Protein AF-A0A9P0Q9A8-F1 (afdb_monomer)

Organism: Acanthoscelides obtectus (NCBI:txid200917)

Solvent-accessible surface area (backbone atoms only — not comparable to full-atom values): 14294 Å² total; per-residue (Å²): 145,85,80,77,82,61,66,81,78,59,80,81,77,81,77,86,79,73,86,79,70,96,68,84,81,86,74,83,58,76,95,56,49,98,85,55,80,75,87,66,84,79,82,76,98,78,52,86,76,55,36,38,100,69,26,56,32,31,70,72,58,79,34,87,91,38,44,56,92,76,65,66,47,60,77,74,49,72,83,61,60,64,50,46,42,58,84,66,70,45,78,72,39,53,89,53,92,89,65,75,91,83,88,86,83,83,92,75,61,91,85,66,60,55,41,32,50,42,44,92,55,90,81,87,72,99,50,90,75,67,80,70,61,67,25,36,37,55,56,60,79,67,45,78,46,72,64,65,46,68,38,24,56,42,38,30,25,76,74,56,15,36,38,38,39,28,20,47,41,36,47,62,69,61,52,53,51,50,51,51,54,49,65,75,74,39,82,55,27,38,35,24,32,31,61,79,38,37,87,47,84,91,38,40,40,61,45,79,45,67,55,84,67,96,66,86,74,72,77,78,75,132

Structure (mmCIF, N/CA/C/O backbone):
data_AF-A0A9P0Q9A8-F1
#
_entry.id   AF-A0A9P0Q9A8-F1
#
loop_
_atom_site.group_PDB
_atom_site.id
_atom_site.type_symbol
_atom_site.label_atom_id
_atom_site.label_alt_id
_atom_site.label_comp_id
_atom_site.label_asym_id
_atom_site.label_entity_id
_atom_site.label_seq_id
_atom_site.pdbx_PDB_ins_code
_atom_site.Cartn_x
_atom_site.Cartn_y
_atom_site.Cartn_z
_atom_site.occupancy
_atom_site.B_iso_or_equiv
_atom_site.auth_seq_id
_atom_site.auth_comp_id
_atom_site.auth_asym_id
_atom_site.auth_atom_id
_atom_site.pdbx_PDB_model_num
ATOM 1 N N . MET A 1 1 ? -23.938 -19.532 23.643 1.00 42.41 1 MET A N 1
ATOM 2 C CA . MET A 1 1 ? -23.455 -18.709 22.509 1.00 42.41 1 MET A CA 1
ATOM 3 C C . MET A 1 1 ? -22.168 -19.302 21.921 1.00 42.41 1 MET A C 1
ATOM 5 O O . MET A 1 1 ? -21.138 -18.650 21.914 1.00 42.41 1 MET A O 1
ATOM 9 N N . LEU A 1 2 ? -22.208 -20.557 21.456 1.00 35.25 2 LEU A N 1
ATOM 10 C CA . LEU A 1 2 ? -21.012 -21.303 21.019 1.00 35.25 2 LEU A CA 1
ATOM 11 C C . LEU A 1 2 ? -21.285 -22.173 19.772 1.00 35.25 2 LEU A C 1
ATOM 13 O O . LEU A 1 2 ? -20.751 -23.265 19.640 1.00 35.25 2 LEU A O 1
ATOM 17 N N . LYS A 1 3 ? -22.161 -21.720 18.863 1.00 34.03 3 LYS A N 1
ATOM 18 C CA . LYS A 1 3 ? -22.525 -22.487 17.651 1.00 34.03 3 LYS A CA 1
ATOM 19 C C . LYS A 1 3 ? -22.165 -21.827 16.312 1.00 34.03 3 LYS A C 1
ATOM 21 O O . LYS A 1 3 ? -22.299 -22.482 15.291 1.00 34.03 3 LYS A O 1
ATOM 26 N N . ASN A 1 4 ? -21.612 -20.609 16.301 1.00 41.31 4 ASN A N 1
ATOM 27 C CA . ASN A 1 4 ? -21.335 -19.882 15.047 1.00 41.31 4 ASN A CA 1
ATOM 28 C C . ASN A 1 4 ? -19.847 -19.777 14.661 1.00 41.31 4 ASN A C 1
ATOM 30 O O . ASN A 1 4 ? -19.529 -19.129 13.674 1.00 41.31 4 ASN A O 1
ATOM 34 N N . ILE A 1 5 ? -18.928 -20.411 15.398 1.00 42.53 5 ILE A N 1
ATOM 35 C CA . ILE A 1 5 ? -17.477 -20.325 15.113 1.00 42.53 5 ILE A CA 1
ATOM 36 C C . ILE A 1 5 ? -17.000 -21.424 14.144 1.00 42.53 5 ILE A C 1
ATOM 38 O O . ILE A 1 5 ? -15.925 -21.325 13.569 1.00 42.53 5 ILE A O 1
ATOM 42 N N . VAL A 1 6 ? -17.820 -22.443 13.885 1.00 36.16 6 VAL A N 1
ATOM 43 C CA . VAL A 1 6 ? -17.439 -23.578 13.024 1.00 36.16 6 VAL A CA 1
ATOM 44 C C . VAL A 1 6 ? -17.810 -23.354 11.546 1.00 36.16 6 VAL A C 1
ATOM 46 O O . VAL A 1 6 ? -17.323 -24.064 10.671 1.00 36.16 6 VAL A O 1
ATOM 49 N N . LEU A 1 7 ? -18.617 -22.335 11.227 1.00 37.69 7 LEU A N 1
ATOM 50 C CA . LEU A 1 7 ? -19.169 -22.185 9.875 1.00 37.69 7 LEU A CA 1
ATOM 51 C C . LEU A 1 7 ? -18.197 -21.612 8.829 1.00 37.69 7 LEU A C 1
ATOM 53 O O . LEU A 1 7 ? -18.472 -21.750 7.644 1.00 37.69 7 LEU A O 1
ATOM 57 N N . LEU A 1 8 ? -17.064 -21.021 9.225 1.00 38.41 8 LEU A N 1
ATOM 58 C CA . LEU A 1 8 ? -16.095 -20.479 8.259 1.00 38.41 8 LEU A CA 1
ATOM 59 C C . LEU A 1 8 ? -14.990 -21.476 7.862 1.00 38.41 8 LEU A C 1
ATOM 61 O O . LEU A 1 8 ? -14.347 -21.285 6.839 1.00 38.41 8 LEU A O 1
ATOM 65 N N . CYS A 1 9 ? -14.793 -22.558 8.625 1.00 39.34 9 CYS A N 1
ATOM 66 C CA . CYS A 1 9 ? -13.779 -23.576 8.312 1.00 39.34 9 CYS A CA 1
ATOM 67 C C . CYS A 1 9 ? -14.327 -24.790 7.536 1.00 39.34 9 CYS A C 1
ATOM 69 O O . CYS A 1 9 ? -13.540 -25.591 7.046 1.00 39.34 9 CYS A O 1
ATOM 71 N N . ILE A 1 10 ? -15.653 -24.958 7.424 1.00 36.53 10 ILE A N 1
ATOM 72 C CA . ILE A 1 10 ? -16.277 -26.156 6.817 1.00 36.53 10 ILE A CA 1
ATOM 73 C C . ILE A 1 10 ? -16.757 -25.935 5.369 1.00 36.53 10 ILE A C 1
ATOM 75 O O . ILE A 1 10 ? -17.066 -26.899 4.673 1.00 36.53 10 ILE A O 1
ATOM 79 N N . ALA A 1 11 ? -16.727 -24.712 4.835 1.00 37.50 11 ALA A N 1
ATOM 80 C CA . ALA A 1 11 ? -17.156 -24.446 3.453 1.00 37.50 11 ALA A CA 1
ATOM 81 C C . ALA A 1 11 ? -16.221 -25.019 2.353 1.00 37.50 11 ALA A C 1
ATOM 83 O O . ALA A 1 11 ? -16.387 -24.693 1.186 1.00 37.50 11 ALA A O 1
ATOM 84 N N . VAL A 1 12 ? -15.262 -25.891 2.696 1.00 42.31 12 VAL A N 1
ATOM 85 C CA . VAL A 1 12 ? -14.261 -26.450 1.764 1.00 42.31 12 VAL A CA 1
ATOM 86 C C . VAL A 1 12 ? -14.585 -27.885 1.304 1.00 42.31 12 VAL A C 1
ATOM 88 O O . VAL A 1 12 ? -13.833 -28.452 0.523 1.00 42.31 12 VAL A O 1
ATOM 91 N N . LEU A 1 13 ? -15.694 -28.511 1.725 1.00 37.78 13 LEU A N 1
ATOM 92 C CA . LEU A 1 13 ? -15.906 -29.944 1.429 1.00 37.78 13 LEU A CA 1
ATOM 93 C C . LEU A 1 13 ? -17.049 -30.333 0.491 1.00 37.78 13 LEU A C 1
ATOM 95 O O . LEU A 1 13 ? -17.184 -31.521 0.238 1.00 37.78 13 LEU A O 1
ATOM 99 N N . ASN A 1 14 ? -17.818 -29.416 -0.100 1.00 40.16 14 ASN A N 1
ATOM 100 C CA . ASN A 1 14 ? -18.800 -29.811 -1.120 1.00 40.16 14 ASN A CA 1
ATOM 101 C C . ASN A 1 14 ? -18.996 -28.729 -2.184 1.00 40.16 14 ASN A C 1
ATOM 103 O O . ASN A 1 14 ? -19.990 -28.011 -2.178 1.00 40.16 14 ASN A O 1
ATOM 107 N N . ALA A 1 15 ? -18.069 -28.652 -3.133 1.00 37.81 15 ALA A N 1
ATOM 108 C CA . ALA A 1 15 ? -18.336 -28.045 -4.429 1.00 37.81 15 ALA A CA 1
ATOM 109 C C . ALA A 1 15 ? -18.039 -29.093 -5.504 1.00 37.81 15 ALA A C 1
ATOM 111 O O . ALA A 1 15 ? -16.904 -29.275 -5.939 1.00 37.81 15 ALA A O 1
ATOM 112 N N . GLN A 1 16 ? -19.074 -29.835 -5.901 1.00 39.53 16 GLN A N 1
ATOM 113 C CA . GLN A 1 16 ? -19.063 -30.522 -7.187 1.00 39.53 16 GLN A CA 1
ATOM 114 C C . GLN A 1 16 ? -19.077 -29.428 -8.257 1.00 39.53 16 GLN A C 1
ATOM 116 O O . GLN A 1 16 ? -20.109 -28.812 -8.509 1.00 39.53 16 GLN A O 1
ATOM 121 N N . GLY A 1 17 ? -17.910 -29.133 -8.826 1.00 35.31 17 GLY A N 1
ATOM 122 C CA . GLY A 1 17 ? -17.776 -28.155 -9.897 1.00 35.31 17 GLY A CA 1
ATOM 123 C C . GLY A 1 17 ? -18.464 -28.654 -11.163 1.00 35.31 17 GLY A C 1
ATOM 124 O O . GLY A 1 17 ? -17.909 -29.458 -11.910 1.00 35.31 17 GLY A O 1
ATOM 125 N N . THR A 1 18 ? -19.670 -28.165 -11.430 1.00 35.91 18 THR A N 1
ATOM 126 C CA . THR A 1 18 ? -20.223 -28.154 -12.783 1.00 35.91 18 THR A CA 1
ATOM 127 C C . THR A 1 18 ? -19.429 -27.150 -13.611 1.00 35.91 18 THR A C 1
ATOM 129 O O . THR A 1 18 ? -19.404 -25.967 -13.278 1.00 35.91 18 THR A O 1
ATOM 132 N N . ARG A 1 19 ? -18.786 -27.614 -14.692 1.00 40.16 19 ARG A N 1
ATOM 133 C CA . ARG A 1 19 ? -18.200 -26.742 -15.722 1.00 40.16 19 ARG A CA 1
ATOM 134 C C . ARG A 1 19 ? -19.279 -25.776 -16.218 1.00 40.16 19 ARG A C 1
ATOM 136 O O . ARG A 1 19 ? -20.194 -26.208 -16.917 1.00 40.16 19 ARG A O 1
ATOM 143 N N . MET A 1 20 ? -19.179 -24.495 -15.869 1.00 37.09 20 MET A N 1
ATOM 144 C CA . MET A 1 20 ? -19.990 -23.471 -16.519 1.00 37.09 20 MET A CA 1
ATOM 145 C C . MET A 1 20 ? -19.408 -23.162 -17.899 1.00 37.09 20 MET A C 1
ATOM 147 O O . MET A 1 20 ? -18.208 -22.974 -18.078 1.00 37.09 20 MET A O 1
ATOM 151 N N .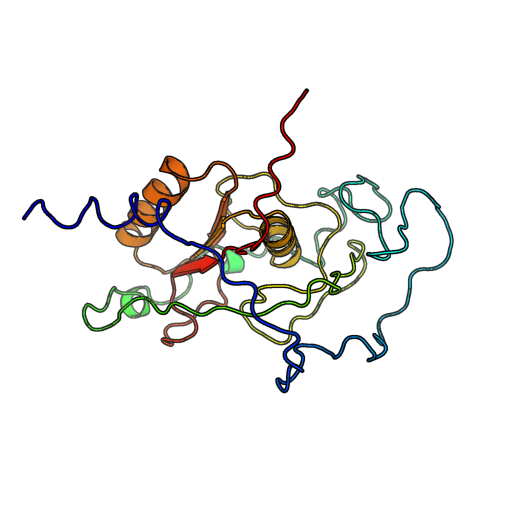 SER A 1 21 ? -20.312 -23.218 -18.871 1.00 44.97 21 SER A N 1
ATOM 152 C CA . SER A 1 21 ? -20.148 -23.044 -20.309 1.00 44.97 21 SER A CA 1
ATOM 153 C C . SER A 1 21 ? -19.605 -21.673 -20.705 1.00 44.97 21 SER A C 1
ATOM 155 O O . SER A 1 21 ? -19.932 -20.698 -20.038 1.00 44.97 21 SER A O 1
ATOM 157 N N . ASN A 1 22 ? -18.902 -21.622 -21.848 1.00 47.59 22 ASN A N 1
ATOM 158 C CA . ASN A 1 22 ? -18.518 -20.441 -22.642 1.00 47.59 22 ASN A CA 1
ATOM 159 C C . ASN A 1 22 ? -19.545 -19.288 -22.591 1.00 47.59 22 ASN A C 1
ATOM 161 O O . ASN A 1 22 ? -20.384 -19.147 -23.483 1.00 47.59 22 ASN A O 1
ATOM 165 N N . GLY A 1 23 ? -19.486 -18.459 -21.554 1.00 40.91 23 GLY A N 1
ATOM 166 C CA . GLY A 1 23 ? -20.291 -17.253 -21.437 1.00 40.91 23 GLY A CA 1
ATOM 167 C C . GLY A 1 23 ? -19.524 -16.085 -22.031 1.00 40.91 23 GLY A C 1
ATOM 168 O O . GLY A 1 23 ? -18.486 -15.708 -21.497 1.00 40.91 23 GLY A O 1
ATOM 169 N N . TYR A 1 24 ? -20.033 -15.512 -23.122 1.00 50.56 24 TYR A N 1
ATOM 170 C CA . TYR A 1 24 ? -19.587 -14.208 -23.605 1.00 50.56 24 TYR A CA 1
ATOM 171 C C . TYR A 1 24 ? -19.834 -13.171 -22.505 1.00 50.56 24 TYR A C 1
ATOM 173 O O . TYR A 1 24 ? -20.975 -12.917 -22.111 1.00 50.56 24 TYR A O 1
ATOM 181 N N . TRP A 1 25 ? -18.750 -12.624 -21.967 1.00 48.09 25 TRP A N 1
ATOM 182 C CA . TRP A 1 25 ? -18.785 -11.610 -20.927 1.00 48.09 25 TRP A CA 1
ATOM 183 C C . TRP A 1 25 ? -19.205 -10.259 -21.530 1.00 48.09 25 TRP A C 1
ATOM 185 O O . TRP A 1 25 ? -18.620 -9.810 -22.511 1.00 48.09 25 TRP A O 1
ATOM 195 N N . ASN A 1 26 ?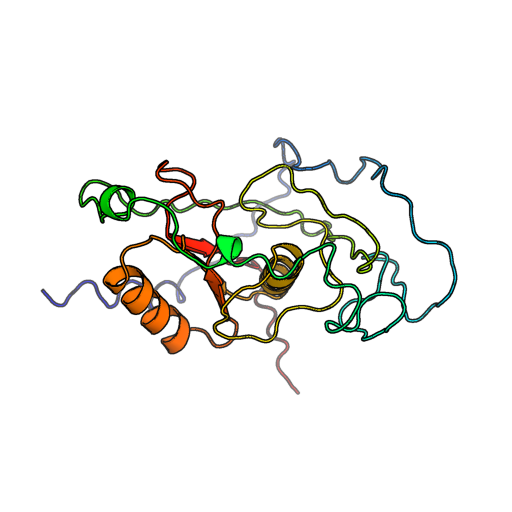 -20.233 -9.625 -20.953 1.00 47.22 26 ASN A N 1
ATOM 196 C CA . ASN A 1 26 ? -20.835 -8.365 -21.430 1.00 47.22 26 ASN A CA 1
ATOM 197 C C . ASN A 1 26 ? -20.568 -7.175 -20.480 1.00 47.22 26 ASN A C 1
ATOM 199 O O . ASN A 1 26 ? -21.296 -6.181 -20.506 1.00 47.22 26 ASN A O 1
ATOM 203 N N . GLY A 1 27 ? -19.597 -7.301 -19.571 1.00 48.22 27 GLY A N 1
ATOM 204 C CA . GLY A 1 27 ? -19.238 -6.241 -18.629 1.00 48.22 27 GLY A CA 1
ATOM 205 C C . GLY A 1 27 ? -18.432 -5.116 -19.287 1.00 48.22 27 GLY A C 1
ATOM 206 O O . GLY A 1 27 ? -18.044 -5.195 -20.449 1.00 48.22 27 GLY A O 1
ATOM 207 N N . LYS A 1 28 ? -18.178 -4.040 -18.538 1.00 43.00 28 LYS A N 1
ATOM 208 C CA . LYS A 1 28 ? -17.182 -3.032 -18.927 1.00 43.00 28 LYS A CA 1
ATOM 209 C C . LYS A 1 28 ? -15.830 -3.450 -18.380 1.00 43.00 28 LYS A C 1
ATOM 211 O O . LYS A 1 28 ? -15.729 -3.738 -17.189 1.00 43.00 28 LYS A O 1
ATOM 216 N N . TRP A 1 29 ? -14.820 -3.498 -19.243 1.00 45.22 29 TRP A N 1
ATOM 217 C CA . TRP A 1 29 ? -13.455 -3.781 -18.821 1.00 45.22 29 TRP A CA 1
ATOM 218 C C . TRP A 1 29 ? -12.934 -2.580 -18.044 1.00 45.22 29 TRP A C 1
ATOM 220 O O . TRP A 1 29 ? -13.062 -1.448 -18.504 1.00 45.22 29 TRP A O 1
ATOM 230 N N . PHE A 1 30 ? -12.397 -2.822 -16.855 1.00 34.81 30 PHE A N 1
ATOM 231 C CA . PHE A 1 30 ? -11.708 -1.802 -16.081 1.00 34.81 30 PHE A CA 1
ATOM 232 C C . PHE A 1 30 ? -10.242 -2.224 -15.933 1.00 34.81 30 PHE A C 1
ATOM 234 O O . PHE A 1 30 ? -10.008 -3.399 -15.670 1.00 34.81 30 PHE A O 1
ATOM 241 N N . PRO A 1 31 ? -9.254 -1.326 -16.096 1.00 48.22 31 PRO A N 1
ATOM 242 C CA . PRO A 1 31 ? -9.382 0.015 -16.668 1.00 48.22 31 PRO A CA 1
ATOM 243 C C . PRO A 1 31 ? -9.527 0.014 -18.207 1.00 48.22 31 PRO A C 1
ATOM 245 O O . PRO A 1 31 ? -9.976 1.020 -18.748 1.00 48.22 31 PRO A O 1
ATOM 248 N N . HIS A 1 32 ? -9.204 -1.094 -18.898 1.00 49.16 32 HIS A N 1
ATOM 249 C CA . HIS A 1 32 ? -9.196 -1.207 -20.369 1.00 49.16 32 HIS A CA 1
ATOM 250 C C . HIS A 1 32 ? -9.540 -2.618 -20.866 1.00 49.16 32 HIS A C 1
ATOM 252 O O . HIS A 1 32 ? -9.322 -3.594 -20.145 1.00 49.16 32 HIS A O 1
ATOM 258 N N . ALA A 1 33 ? -10.062 -2.726 -22.093 1.00 55.41 33 ALA A N 1
ATOM 259 C CA . ALA A 1 33 ? -10.309 -4.006 -22.754 1.00 55.41 33 ALA A CA 1
ATOM 260 C C . ALA A 1 33 ? -8.997 -4.724 -23.128 1.00 55.41 33 ALA A C 1
ATOM 262 O O . ALA A 1 33 ? -7.988 -4.057 -23.337 1.00 55.41 33 ALA A O 1
ATOM 263 N N . PRO A 1 34 ? -8.994 -6.065 -23.275 1.00 43.75 34 PRO A N 1
ATOM 264 C CA . PRO A 1 34 ? -7.810 -6.819 -23.705 1.00 43.75 34 PRO A CA 1
ATOM 265 C C . PRO A 1 34 ? -7.192 -6.333 -25.026 1.00 43.75 34 PRO A C 1
ATOM 267 O O . PRO A 1 34 ? -5.993 -6.493 -25.232 1.00 43.75 34 PRO A O 1
ATOM 270 N N . ASP A 1 35 ? -8.008 -5.731 -25.895 1.00 49.84 35 ASP A N 1
ATOM 271 C CA . ASP A 1 35 ? -7.604 -5.225 -27.210 1.00 49.84 35 ASP A CA 1
ATOM 272 C C . ASP A 1 35 ? -7.296 -3.712 -27.219 1.00 49.84 35 ASP A C 1
ATOM 274 O O . ASP A 1 35 ? -6.914 -3.163 -28.256 1.00 49.84 35 ASP A O 1
ATOM 278 N N . ASP A 1 36 ? -7.467 -3.015 -26.091 1.00 51.62 36 ASP A N 1
ATOM 279 C CA . ASP A 1 36 ? -7.164 -1.586 -25.991 1.00 51.62 36 ASP A CA 1
ATOM 280 C C . ASP A 1 36 ? -5.646 -1.379 -25.858 1.00 51.62 36 ASP A C 1
ATOM 282 O O . ASP A 1 36 ? -4.986 -1.966 -24.999 1.00 51.62 36 ASP A O 1
ATOM 286 N N . MET A 1 37 ? -5.073 -0.513 -26.702 1.00 43.94 37 MET A N 1
ATOM 287 C CA . MET A 1 37 ? -3.654 -0.159 -26.608 1.00 43.94 37 MET A CA 1
ATOM 288 C C . MET A 1 37 ? -3.388 0.681 -25.354 1.00 43.94 37 MET A C 1
ATOM 290 O O . MET A 1 37 ? -3.914 1.786 -25.219 1.00 43.94 37 MET A O 1
ATOM 294 N N . ASP A 1 38 ? -2.504 0.191 -24.482 1.00 52.16 38 ASP A N 1
ATOM 295 C CA . ASP A 1 38 ? -1.923 0.992 -23.407 1.00 52.16 38 ASP A CA 1
ATOM 296 C C . ASP A 1 38 ? -1.055 2.111 -24.018 1.00 52.16 38 ASP A C 1
ATOM 298 O O . ASP A 1 38 ? -0.078 1.853 -24.723 1.00 52.16 38 ASP A O 1
ATOM 302 N N . SER A 1 39 ? -1.426 3.371 -23.772 1.00 52.69 39 SER A N 1
ATOM 303 C CA . SER A 1 39 ? -0.684 4.556 -24.223 1.00 52.69 39 SER A CA 1
ATOM 304 C C . SER A 1 39 ? 0.583 4.842 -23.405 1.00 52.69 39 SER A C 1
ATOM 306 O O . SER A 1 39 ? 1.276 5.827 -23.669 1.00 52.69 39 SER A O 1
ATOM 308 N N . ASN A 1 40 ? 0.897 4.018 -22.402 1.00 46.34 40 ASN A N 1
ATOM 309 C CA . ASN A 1 40 ? 2.153 4.099 -21.672 1.00 46.34 40 ASN A CA 1
ATOM 310 C C . ASN A 1 40 ? 3.343 3.757 -22.590 1.00 46.34 40 ASN A C 1
ATOM 312 O O . ASN A 1 40 ? 3.283 2.794 -23.356 1.00 46.34 40 ASN A O 1
ATOM 316 N N . PRO A 1 41 ? 4.451 4.516 -22.525 1.00 39.47 41 PRO A N 1
ATOM 317 C CA . PRO A 1 41 ? 5.622 4.238 -23.343 1.00 39.47 41 PRO A CA 1
ATOM 318 C C . PRO A 1 41 ? 6.192 2.854 -23.011 1.00 39.47 41 PRO A C 1
ATOM 320 O O . PRO A 1 41 ? 6.655 2.610 -21.900 1.00 39.47 41 PRO A O 1
ATOM 323 N N . ALA A 1 42 ? 6.185 1.950 -23.993 1.00 46.09 42 ALA A N 1
ATOM 324 C CA . ALA A 1 42 ? 6.855 0.662 -23.879 1.00 46.09 42 ALA A CA 1
ATOM 325 C C . ALA A 1 42 ? 8.374 0.879 -23.757 1.00 46.09 42 ALA A C 1
ATOM 327 O O . ALA A 1 42 ? 9.002 1.499 -24.621 1.00 46.09 42 ALA A O 1
ATOM 328 N N . ALA A 1 43 ? 8.968 0.381 -22.673 1.00 42.53 43 ALA A N 1
ATOM 329 C CA . ALA A 1 43 ? 10.395 0.510 -22.419 1.00 42.53 43 ALA A CA 1
ATOM 330 C C . ALA A 1 43 ? 11.230 -0.225 -23.492 1.00 42.53 43 ALA A C 1
ATOM 332 O O . ALA A 1 43 ? 10.985 -1.377 -23.846 1.00 42.53 43 ALA A O 1
ATOM 333 N N . SER A 1 44 ? 12.218 0.495 -24.029 1.00 41.31 44 SER A N 1
ATOM 334 C CA . SER A 1 44 ? 13.103 0.095 -25.127 1.00 41.31 44 SER A CA 1
ATOM 335 C C . SER A 1 44 ? 13.970 -1.128 -24.800 1.00 41.31 44 SER A C 1
ATOM 337 O O . SER A 1 44 ? 14.637 -1.161 -23.770 1.00 41.31 44 SER A O 1
ATOM 339 N N . LEU A 1 45 ? 14.076 -2.039 -25.779 1.00 43.38 45 LEU A N 1
ATOM 340 C CA . LEU A 1 45 ? 14.984 -3.192 -25.890 1.00 43.38 45 LEU A CA 1
ATOM 341 C C . LEU A 1 45 ? 16.430 -2.926 -25.418 1.00 43.38 45 LEU A C 1
ATOM 343 O O . LEU A 1 45 ? 17.328 -2.697 -26.229 1.00 43.38 45 LEU A O 1
ATOM 347 N N . ARG A 1 46 ? 16.700 -3.030 -24.118 1.00 42.94 46 ARG A N 1
ATOM 348 C CA . ARG A 1 46 ? 18.041 -3.304 -23.582 1.00 42.94 46 ARG A CA 1
ATOM 349 C C . ARG A 1 46 ? 17.900 -4.075 -22.279 1.00 42.94 46 ARG A C 1
ATOM 351 O O . ARG A 1 46 ? 17.908 -3.461 -21.225 1.00 42.94 46 ARG A O 1
ATOM 358 N N . ASN A 1 47 ? 17.746 -5.398 -22.392 1.00 47.50 47 ASN A N 1
ATOM 359 C CA . ASN A 1 47 ? 18.162 -6.452 -21.446 1.00 47.50 47 ASN A CA 1
ATOM 360 C C . ASN A 1 47 ? 17.136 -7.596 -21.449 1.00 47.50 47 ASN A C 1
ATOM 362 O O . ASN A 1 47 ? 16.130 -7.541 -20.753 1.00 47.50 47 ASN A O 1
ATOM 366 N N . HIS A 1 48 ? 17.414 -8.672 -22.190 1.00 51.31 48 HIS A N 1
ATOM 367 C CA . HIS A 1 48 ? 16.540 -9.853 -22.307 1.00 51.31 48 HIS A CA 1
ATOM 368 C C . HIS A 1 48 ? 16.230 -10.585 -20.981 1.00 51.31 48 HIS A C 1
ATOM 370 O O . HIS A 1 48 ? 15.411 -11.494 -20.981 1.00 51.31 48 HIS A O 1
ATOM 376 N N . LEU A 1 49 ? 16.881 -10.223 -19.868 1.00 58.66 49 LEU A N 1
ATOM 377 C CA . LEU A 1 49 ? 16.568 -10.743 -18.530 1.00 58.66 49 LEU A CA 1
ATOM 378 C C . LEU A 1 49 ? 15.607 -9.837 -17.757 1.00 58.66 49 LEU A C 1
ATOM 380 O O . LEU A 1 49 ? 14.816 -10.337 -16.971 1.00 58.66 49 LEU A O 1
ATOM 384 N N . LEU A 1 50 ? 15.668 -8.524 -17.984 1.00 62.44 50 LEU A N 1
ATOM 385 C CA . LEU A 1 50 ? 14.834 -7.527 -17.308 1.00 62.44 50 LEU A CA 1
ATOM 386 C C . LEU A 1 50 ? 13.490 -7.329 -17.979 1.00 62.44 50 LEU A C 1
ATOM 388 O O . LEU A 1 50 ? 12.634 -6.688 -17.389 1.00 62.44 50 LEU A O 1
ATOM 392 N N . HIS A 1 51 ? 13.318 -7.865 -19.181 1.00 68.81 51 HIS A N 1
ATOM 393 C CA . HIS A 1 51 ? 12.068 -7.801 -19.905 1.00 68.81 51 HIS A CA 1
ATOM 394 C C . HIS A 1 51 ? 11.525 -9.197 -20.171 1.00 68.81 51 HIS A C 1
ATOM 396 O O . HIS A 1 51 ? 12.238 -10.048 -20.708 1.00 68.81 51 HIS A O 1
ATOM 402 N N . ASP A 1 52 ? 10.248 -9.401 -19.863 1.00 70.38 52 ASP A N 1
ATOM 403 C CA . ASP A 1 52 ? 9.495 -10.571 -20.293 1.00 70.38 52 ASP A CA 1
ATOM 404 C C . ASP A 1 52 ? 8.332 -10.140 -21.203 1.00 70.38 52 ASP A C 1
ATOM 406 O O . ASP A 1 52 ? 7.858 -9.002 -21.162 1.00 70.38 52 ASP A O 1
ATOM 410 N N . GLY A 1 53 ? 7.889 -11.046 -22.078 1.00 64.25 53 GLY A N 1
ATOM 411 C CA . GLY A 1 53 ? 6.828 -10.752 -23.046 1.00 64.25 53 GLY A CA 1
ATOM 412 C C . GLY A 1 53 ? 5.429 -10.612 -22.435 1.00 64.25 53 GLY A C 1
ATOM 413 O O . GLY A 1 53 ? 4.487 -10.364 -23.179 1.00 64.25 53 GLY A O 1
ATOM 414 N N . LYS A 1 54 ? 5.276 -10.807 -21.120 1.00 67.50 54 LYS A N 1
ATOM 415 C CA . LYS A 1 54 ? 3.987 -10.866 -20.423 1.00 67.50 54 LYS A CA 1
ATOM 416 C C . LYS A 1 54 ? 3.719 -9.617 -19.566 1.00 67.50 54 LYS A C 1
ATOM 418 O O . LYS A 1 54 ? 2.576 -9.175 -19.495 1.00 67.50 54 LYS A O 1
ATOM 423 N N . HIS A 1 55 ? 4.740 -9.046 -18.939 1.00 66.31 55 HIS A N 1
ATOM 424 C CA . HIS A 1 55 ? 4.639 -7.919 -18.006 1.00 66.31 55 HIS A CA 1
ATOM 425 C C . HIS A 1 55 ? 5.482 -6.711 -18.442 1.00 66.31 55 HIS A C 1
ATOM 427 O O . HIS A 1 55 ? 5.484 -5.681 -17.767 1.00 66.31 55 HIS A O 1
ATOM 433 N N . GLY A 1 56 ? 6.235 -6.809 -19.541 1.00 77.38 56 GLY A N 1
ATOM 434 C CA . GLY A 1 56 ? 7.157 -5.763 -19.969 1.00 77.38 56 GLY A CA 1
ATOM 435 C C . GLY A 1 56 ? 8.460 -5.819 -19.181 1.00 77.38 56 GLY A C 1
ATOM 436 O O . GLY A 1 56 ? 9.476 -6.129 -19.788 1.00 77.38 56 GLY A O 1
ATOM 437 N N . ILE A 1 57 ? 8.444 -5.568 -17.865 1.00 82.38 57 ILE A N 1
ATOM 438 C CA . ILE A 1 57 ? 9.588 -5.770 -16.954 1.00 82.38 57 ILE A CA 1
ATOM 439 C C . ILE A 1 57 ? 9.424 -7.090 -16.187 1.00 82.38 57 ILE A C 1
ATOM 441 O O . ILE A 1 57 ? 8.346 -7.396 -15.684 1.00 82.38 57 ILE A O 1
ATOM 445 N N . SER A 1 58 ? 10.493 -7.870 -16.069 1.00 83.12 58 SER A N 1
ATOM 446 C CA . SER A 1 58 ? 10.500 -9.163 -15.386 1.00 83.12 58 SER A CA 1
ATOM 447 C C . SER A 1 58 ? 10.230 -9.029 -13.888 1.00 83.12 58 SER A C 1
ATOM 449 O O . SER A 1 58 ? 10.871 -8.249 -13.181 1.00 83.12 58 SER A O 1
ATOM 451 N N . MET A 1 59 ? 9.327 -9.865 -13.384 1.00 83.81 59 MET A N 1
ATOM 452 C CA . MET A 1 59 ? 8.985 -9.927 -11.963 1.00 83.81 59 MET A CA 1
ATOM 453 C C . MET A 1 59 ? 10.139 -10.431 -11.083 1.00 83.81 59 MET A C 1
ATOM 455 O O . MET A 1 59 ? 10.866 -11.355 -11.453 1.00 83.81 59 MET A O 1
ATOM 459 N N . GLY A 1 60 ? 10.280 -9.877 -9.876 1.00 82.62 60 GLY A N 1
ATOM 460 C CA . GLY A 1 60 ? 11.182 -10.398 -8.841 1.00 82.62 60 GLY A CA 1
ATOM 461 C C . GLY A 1 60 ? 12.682 -10.177 -9.080 1.00 82.62 60 GLY A C 1
ATOM 462 O O . GLY A 1 60 ? 13.493 -10.634 -8.272 1.00 82.62 60 GLY A O 1
ATOM 463 N N . ILE A 1 61 ? 13.073 -9.489 -10.157 1.00 85.62 61 ILE A N 1
ATOM 464 C CA . ILE A 1 61 ? 14.477 -9.193 -10.460 1.00 85.62 61 ILE A CA 1
ATOM 465 C C . ILE A 1 61 ? 14.886 -7.889 -9.785 1.00 85.62 61 ILE A C 1
ATOM 467 O O . ILE A 1 61 ? 14.304 -6.839 -10.031 1.00 85.62 61 ILE A O 1
ATOM 471 N N . VAL A 1 62 ? 15.918 -7.967 -8.945 1.00 87.69 62 VAL A N 1
ATOM 472 C CA . VAL A 1 62 ? 16.525 -6.796 -8.307 1.00 87.69 62 VAL A CA 1
ATOM 473 C C . VAL A 1 62 ? 17.476 -6.138 -9.300 1.00 87.69 62 VAL A C 1
ATOM 475 O O . VAL A 1 62 ? 18.501 -6.726 -9.652 1.00 87.69 62 VAL A O 1
ATOM 478 N N . ASP A 1 63 ? 17.165 -4.914 -9.712 1.00 88.88 63 ASP A N 1
ATOM 479 C CA . ASP A 1 63 ? 18.005 -4.117 -10.604 1.00 88.88 63 ASP A CA 1
ATOM 480 C C . ASP A 1 63 ? 18.042 -2.649 -10.155 1.00 88.88 63 ASP A C 1
ATOM 482 O O . ASP A 1 63 ? 17.023 -1.969 -10.243 1.00 88.88 63 ASP A O 1
ATOM 486 N N . PRO A 1 64 ? 19.203 -2.116 -9.734 1.00 89.94 64 PRO A N 1
ATOM 487 C CA . PRO A 1 64 ? 19.352 -0.706 -9.364 1.00 89.94 64 PRO A CA 1
ATOM 488 C C . PRO A 1 64 ? 18.955 0.297 -10.458 1.00 89.94 64 PRO A C 1
ATOM 490 O O . PRO A 1 64 ? 18.659 1.450 -10.146 1.00 89.94 64 PRO A O 1
ATOM 493 N N . ALA A 1 65 ? 18.964 -0.104 -11.733 1.00 90.19 65 ALA A N 1
ATOM 494 C CA . ALA A 1 65 ? 18.524 0.742 -12.841 1.00 90.19 65 ALA A CA 1
ATOM 495 C C . ALA A 1 65 ? 16.993 0.806 -12.985 1.00 90.19 65 ALA A C 1
ATOM 497 O O . ALA A 1 65 ? 16.487 1.741 -13.604 1.00 90.19 65 ALA A O 1
ATOM 498 N N . CYS A 1 66 ? 16.267 -0.159 -12.415 1.00 91.75 66 CYS A N 1
ATOM 499 C CA . CYS A 1 66 ? 14.817 -0.269 -12.526 1.00 91.75 66 CYS A CA 1
ATOM 500 C C . CYS A 1 66 ? 14.131 -0.262 -11.157 1.00 91.75 66 CYS A C 1
ATOM 502 O O . CYS A 1 66 ? 13.400 0.673 -10.838 1.00 91.75 66 CYS A O 1
ATOM 504 N N . ASP A 1 67 ? 14.357 -1.295 -10.350 1.00 94.31 67 ASP A N 1
ATOM 505 C CA . ASP A 1 67 ? 13.797 -1.464 -9.017 1.00 94.31 67 ASP A CA 1
ATOM 506 C C . ASP A 1 67 ? 14.707 -2.357 -8.155 1.00 94.31 67 ASP A C 1
ATOM 508 O O . ASP A 1 67 ? 14.877 -3.549 -8.412 1.00 94.31 67 ASP A O 1
ATOM 512 N N . ASP A 1 68 ? 15.287 -1.779 -7.103 1.00 92.50 68 ASP A N 1
ATOM 513 C CA . ASP A 1 68 ? 16.061 -2.494 -6.082 1.00 92.50 68 ASP A CA 1
ATOM 514 C C . ASP A 1 68 ? 15.404 -2.451 -4.690 1.00 92.50 68 ASP A C 1
ATOM 516 O O . ASP A 1 68 ? 16.017 -2.861 -3.697 1.00 92.50 68 ASP A O 1
ATOM 520 N N . ALA A 1 69 ? 14.174 -1.927 -4.614 1.00 90.94 69 ALA A N 1
ATOM 521 C CA . ALA A 1 69 ? 13.419 -1.651 -3.393 1.00 90.94 69 ALA A CA 1
ATOM 522 C C . ALA A 1 69 ? 14.155 -0.784 -2.344 1.00 90.94 69 ALA A C 1
ATOM 524 O O . ALA A 1 69 ? 13.773 -0.776 -1.171 1.00 90.94 69 ALA A O 1
ATOM 525 N N . LYS A 1 70 ? 15.208 -0.054 -2.733 1.00 91.12 70 LYS A N 1
ATOM 526 C CA . LYS A 1 70 ? 16.050 0.750 -1.828 1.00 91.12 70 LYS A CA 1
ATOM 527 C C . LYS A 1 70 ? 16.246 2.179 -2.312 1.00 91.12 70 LYS A C 1
ATOM 529 O O . LYS A 1 70 ? 16.278 3.096 -1.495 1.00 91.12 70 LYS A O 1
ATOM 534 N N . THR A 1 71 ? 16.411 2.370 -3.613 1.00 91.12 71 THR A N 1
ATOM 535 C CA . THR A 1 71 ? 16.729 3.653 -4.240 1.00 91.12 71 THR A CA 1
ATOM 536 C C . THR A 1 71 ? 15.545 4.180 -5.050 1.00 91.12 71 THR A C 1
ATOM 538 O O . THR A 1 71 ? 14.582 3.465 -5.312 1.00 91.12 71 THR A O 1
ATOM 541 N N . ASN A 1 72 ? 15.575 5.476 -5.385 1.00 90.56 72 ASN A N 1
ATOM 542 C CA . ASN A 1 72 ? 14.550 6.150 -6.197 1.00 90.56 72 ASN A CA 1
ATOM 543 C C . ASN A 1 72 ? 13.102 5.992 -5.684 1.00 90.56 72 ASN A C 1
ATOM 545 O O . ASN A 1 72 ? 12.146 6.060 -6.449 1.00 90.56 72 ASN A O 1
ATOM 549 N N . LEU A 1 73 ? 12.931 5.838 -4.366 1.00 91.00 73 LEU A N 1
ATOM 550 C CA . LEU A 1 73 ? 11.627 5.616 -3.728 1.00 91.00 73 LEU A CA 1
ATOM 55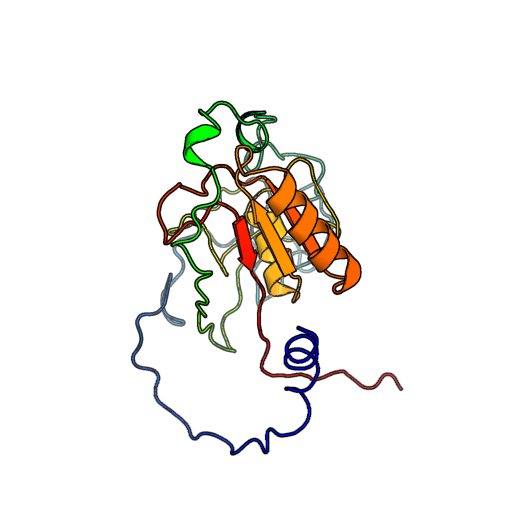1 C C . LEU A 1 73 ? 10.702 6.839 -3.762 1.00 91.00 73 LEU A C 1
ATOM 553 O O . LEU A 1 73 ? 9.507 6.687 -3.552 1.00 91.00 73 LEU A O 1
ATOM 557 N N . ALA A 1 74 ? 11.241 8.024 -4.059 1.00 91.31 74 ALA A N 1
ATOM 558 C CA . ALA A 1 74 ? 10.552 9.312 -3.993 1.00 91.31 74 ALA A CA 1
ATOM 559 C C . ALA A 1 74 ? 9.246 9.391 -4.805 1.00 91.31 74 ALA A C 1
ATOM 561 O O . ALA A 1 74 ? 8.368 10.164 -4.434 1.00 91.31 74 ALA A O 1
ATOM 562 N N . ILE A 1 75 ? 9.120 8.606 -5.882 1.00 90.06 75 ILE A N 1
ATOM 563 C CA . ILE A 1 75 ? 7.906 8.559 -6.712 1.00 90.06 75 ILE A CA 1
ATOM 564 C C . ILE A 1 75 ? 6.750 7.869 -5.979 1.00 90.06 75 ILE A C 1
ATOM 566 O O . ILE A 1 75 ? 5.620 8.342 -6.044 1.00 90.06 75 ILE A O 1
ATOM 570 N N . ASP A 1 76 ? 7.033 6.789 -5.248 1.00 91.06 76 ASP A N 1
ATOM 571 C CA . ASP A 1 76 ? 6.013 6.033 -4.509 1.00 91.06 76 ASP A CA 1
ATOM 572 C C . ASP A 1 76 ? 5.874 6.516 -3.059 1.00 91.06 76 ASP A C 1
ATOM 574 O O . ASP A 1 76 ? 4.823 6.367 -2.435 1.00 91.06 76 ASP A O 1
ATOM 578 N N . TRP A 1 77 ? 6.955 7.058 -2.494 1.00 89.19 77 TRP A N 1
ATOM 579 C CA . TRP A 1 77 ? 7.023 7.501 -1.112 1.00 89.19 77 TRP A CA 1
ATOM 580 C C . TRP A 1 77 ? 8.098 8.564 -0.891 1.00 89.19 77 TRP A C 1
ATOM 582 O O . TRP A 1 77 ? 9.299 8.303 -0.971 1.00 89.19 77 TRP A O 1
ATOM 592 N N . PHE A 1 78 ? 7.662 9.757 -0.493 1.00 87.94 78 PHE A N 1
ATOM 593 C CA . PHE A 1 78 ? 8.550 10.876 -0.179 1.00 87.94 78 PHE A CA 1
ATOM 594 C C . PHE A 1 78 ? 8.740 11.084 1.332 1.00 87.94 78 PHE A C 1
ATOM 596 O O . PHE A 1 78 ? 8.760 12.215 1.811 1.00 87.94 78 PHE A O 1
ATOM 603 N N . MET A 1 79 ? 8.830 9.996 2.110 1.00 84.88 79 MET A N 1
ATOM 604 C CA . MET A 1 79 ? 8.967 10.054 3.578 1.00 84.88 79 MET A CA 1
ATOM 605 C C . MET A 1 79 ? 7.854 10.866 4.272 1.00 84.88 79 MET A C 1
ATOM 607 O O . MET A 1 79 ? 8.067 11.398 5.362 1.00 84.88 79 MET A O 1
ATOM 611 N N . ASN A 1 80 ? 6.668 10.978 3.659 1.00 89.88 80 ASN A N 1
ATOM 612 C CA . ASN A 1 80 ? 5.576 11.773 4.212 1.00 89.88 80 ASN A CA 1
ATOM 613 C C . ASN A 1 80 ? 4.927 11.028 5.399 1.00 89.88 80 ASN A C 1
ATOM 615 O O . ASN A 1 80 ? 4.377 9.938 5.205 1.00 89.88 80 ASN A O 1
ATOM 619 N N . PRO A 1 81 ? 4.962 11.582 6.629 1.00 92.38 81 PRO A N 1
ATOM 620 C CA . PRO A 1 81 ? 4.335 10.954 7.785 1.00 92.38 81 PRO A CA 1
ATOM 621 C C . PRO A 1 81 ? 2.805 10.903 7.709 1.00 92.38 81 PRO A C 1
ATOM 623 O O . PRO A 1 81 ? 2.209 10.094 8.421 1.00 92.38 81 PRO A O 1
ATOM 626 N N . GLU A 1 82 ? 2.160 11.713 6.866 1.00 90.19 82 GLU A N 1
ATOM 627 C CA . GLU A 1 82 ? 0.702 11.713 6.658 1.00 90.19 82 GLU A CA 1
ATOM 628 C C . GLU A 1 82 ? 0.172 10.354 6.221 1.00 90.19 82 GLU A C 1
ATOM 630 O O . GLU A 1 82 ? -0.877 9.933 6.705 1.00 90.19 82 GLU A O 1
ATOM 635 N N . ASN A 1 83 ? 0.955 9.593 5.455 1.00 90.25 83 ASN A N 1
ATOM 636 C CA . ASN A 1 83 ? 0.507 8.300 4.946 1.00 90.25 83 ASN A CA 1
ATOM 637 C C . ASN A 1 83 ? 0.266 7.248 6.041 1.00 90.25 83 ASN A C 1
ATOM 639 O O . ASN A 1 83 ? -0.402 6.240 5.810 1.00 90.25 83 ASN A O 1
ATOM 643 N N . TYR A 1 84 ? 0.809 7.461 7.242 1.00 92.56 84 TYR A N 1
ATOM 644 C CA . TYR A 1 84 ? 0.692 6.521 8.358 1.00 92.56 84 TYR A CA 1
ATOM 645 C C . TYR A 1 84 ? 0.377 7.169 9.708 1.00 92.56 84 TYR A C 1
ATOM 647 O O . TYR A 1 84 ? 0.229 6.468 10.716 1.00 92.56 84 TYR A O 1
ATOM 655 N N . THR A 1 85 ? 0.237 8.493 9.751 1.00 94.62 85 THR A N 1
ATOM 656 C CA . THR A 1 85 ? -0.039 9.249 10.972 1.00 94.62 85 THR A CA 1
ATOM 657 C C . THR A 1 85 ? -1.446 9.821 10.929 1.00 94.62 85 THR A C 1
ATOM 659 O O . THR A 1 85 ? -1.884 10.413 9.954 1.00 94.62 85 THR A O 1
ATOM 662 N N . CYS A 1 86 ? -2.178 9.653 12.027 1.00 93.38 86 CYS A N 1
ATOM 663 C CA . CYS A 1 86 ? -3.509 10.226 12.158 1.00 93.38 86 CYS A CA 1
ATOM 664 C C . CYS A 1 86 ? -3.433 11.718 12.495 1.00 93.38 86 CYS A C 1
ATOM 666 O O . CYS A 1 86 ? -3.124 12.058 13.641 1.00 93.38 86 CYS A O 1
ATOM 668 N N . TYR A 1 87 ? -3.785 12.569 11.534 1.00 92.06 87 TYR A N 1
ATOM 669 C CA . TYR A 1 87 ? -3.953 14.013 11.735 1.00 92.06 87 TYR A CA 1
ATOM 670 C C . TYR A 1 87 ? -5.420 14.438 11.905 1.00 92.06 87 TYR A C 1
ATOM 672 O O . TYR A 1 87 ? -5.699 15.524 12.407 1.00 92.06 87 TYR A O 1
ATOM 680 N N . GLU A 1 88 ? -6.370 13.570 11.554 1.00 89.12 88 GLU A N 1
ATOM 681 C CA . GLU A 1 88 ? -7.798 13.867 11.651 1.00 89.12 88 GLU A CA 1
ATOM 682 C C . GLU A 1 88 ? -8.409 13.591 13.034 1.00 89.12 88 GLU A C 1
ATOM 684 O O . GLU A 1 88 ? -7.851 12.920 13.911 1.00 89.12 88 GLU A O 1
ATOM 689 N N . ASN A 1 89 ? -9.643 14.066 13.223 1.00 89.81 89 ASN A N 1
ATOM 690 C CA . ASN A 1 89 ? -10.412 13.776 14.422 1.00 89.81 89 ASN A CA 1
ATOM 691 C C . ASN A 1 89 ? -10.853 12.303 14.458 1.00 89.81 89 ASN A C 1
ATOM 693 O O . ASN A 1 89 ? -11.820 11.898 13.813 1.00 89.81 89 ASN A O 1
ATOM 697 N N . ARG A 1 90 ? -10.214 11.515 15.328 1.00 89.19 90 ARG A N 1
ATOM 698 C CA . ARG A 1 90 ? -10.519 10.090 15.567 1.00 89.19 90 ARG A CA 1
ATOM 699 C C . ARG A 1 90 ? -11.982 9.787 15.889 1.00 89.19 90 ARG A C 1
ATOM 701 O O . ARG A 1 90 ? -12.405 8.648 15.718 1.00 89.19 90 ARG A O 1
ATOM 708 N N . ARG A 1 91 ? -12.770 10.767 16.349 1.00 87.62 91 ARG A N 1
ATOM 709 C CA . ARG A 1 91 ? -14.212 10.581 16.590 1.00 87.62 91 ARG A CA 1
ATOM 710 C C . ARG A 1 91 ? -14.983 10.235 15.313 1.00 87.62 91 ARG A C 1
ATOM 712 O O . ARG A 1 91 ? -15.994 9.546 15.404 1.00 87.62 91 ARG A O 1
ATOM 719 N N . LEU A 1 92 ? -14.494 10.658 14.146 1.00 86.56 92 LEU A N 1
ATOM 720 C CA . LEU A 1 92 ? -15.080 10.319 12.843 1.00 86.56 92 LEU A CA 1
ATOM 721 C C . LEU A 1 92 ? -14.929 8.826 12.508 1.00 86.56 92 LEU A C 1
ATOM 723 O O . LEU A 1 92 ? -15.762 8.259 11.808 1.00 86.56 92 LEU A O 1
ATOM 727 N N . TYR A 1 93 ? -13.912 8.186 13.087 1.00 88.12 93 TYR A N 1
ATOM 728 C CA . TYR A 1 93 ? -13.487 6.811 12.826 1.00 88.12 93 TYR A CA 1
ATOM 729 C C . TYR A 1 93 ? -13.979 5.823 13.891 1.00 88.12 93 TYR A C 1
ATOM 731 O O . TYR A 1 93 ? -13.434 4.724 14.051 1.00 88.12 93 TYR A O 1
ATOM 739 N N . LEU A 1 94 ? -14.977 6.224 14.682 1.00 85.44 94 LEU A N 1
ATOM 740 C CA . LEU A 1 94 ? -15.536 5.357 15.707 1.00 85.44 94 LEU A CA 1
ATOM 741 C C . LEU A 1 94 ? -16.377 4.236 15.080 1.00 85.44 94 LEU A C 1
ATOM 743 O O . LEU A 1 94 ? -17.108 4.478 14.116 1.00 85.44 94 LEU A O 1
ATOM 747 N N . PRO A 1 95 ? -16.323 3.021 15.654 1.00 81.25 95 PRO A N 1
ATOM 748 C CA . PRO A 1 95 ? -17.144 1.910 15.202 1.00 81.25 95 PRO A CA 1
ATOM 749 C C . PRO A 1 95 ? -18.627 2.265 15.287 1.00 81.25 95 PRO A C 1
ATOM 751 O O . PRO A 1 95 ? -19.109 2.676 16.343 1.00 81.25 95 PRO A O 1
ATOM 754 N N . LYS A 1 96 ? -19.364 2.053 14.198 1.00 83.00 96 LYS A N 1
ATOM 755 C CA . LYS A 1 96 ? -20.823 2.180 14.174 1.00 83.00 96 LYS A CA 1
ATOM 756 C C . LYS A 1 96 ? -21.427 0.783 14.105 1.00 83.00 96 LYS A C 1
ATOM 758 O O . LYS A 1 96 ? -21.176 0.059 13.150 1.00 83.00 96 LYS A O 1
ATOM 763 N N . SER A 1 97 ? -22.232 0.409 15.099 1.00 80.25 97 SER A N 1
ATOM 764 C CA . SER A 1 97 ? -22.889 -0.910 15.163 1.00 80.25 97 SER A CA 1
ATOM 765 C C . SER A 1 97 ? -23.881 -1.158 14.024 1.00 80.25 97 SER A C 1
ATOM 767 O O . SER A 1 97 ? -24.207 -2.304 13.733 1.00 80.25 97 SER A O 1
ATOM 769 N N . THR A 1 98 ? -24.345 -0.091 13.373 1.00 82.06 98 THR A N 1
ATOM 770 C CA . THR A 1 98 ? -25.253 -0.124 12.220 1.00 82.06 98 THR A CA 1
ATOM 771 C C . THR A 1 98 ? -24.545 -0.382 10.889 1.00 82.06 98 THR A C 1
ATOM 773 O O . THR A 1 98 ? -25.210 -0.548 9.867 1.00 82.06 98 THR A O 1
ATOM 776 N N . VAL A 1 99 ? -23.209 -0.384 10.868 1.00 77.56 99 VAL A N 1
ATOM 777 C CA . VAL A 1 99 ? -22.413 -0.604 9.657 1.00 77.56 99 VAL A CA 1
ATOM 778 C C . VAL A 1 99 ? -21.887 -2.035 9.662 1.00 77.56 99 VAL A C 1
ATOM 780 O O . VAL A 1 99 ? -21.194 -2.453 10.587 1.00 77.56 99 VAL A O 1
ATOM 783 N N . HIS A 1 100 ? -22.210 -2.778 8.605 1.00 78.81 100 HIS A N 1
ATOM 784 C CA . HIS A 1 100 ? -21.750 -4.149 8.394 1.00 78.81 100 HIS A CA 1
ATOM 785 C C . HIS A 1 100 ? -20.658 -4.204 7.317 1.00 78.81 100 HIS A C 1
ATOM 787 O O . HIS A 1 100 ? -20.670 -3.349 6.423 1.00 78.81 100 HIS A O 1
ATOM 793 N N . PRO A 1 101 ? -19.741 -5.192 7.376 1.00 80.31 101 PRO A N 1
ATOM 794 C CA . PRO A 1 101 ? -18.740 -5.403 6.334 1.00 80.31 101 PRO A CA 1
ATOM 795 C C . PRO A 1 101 ? -19.393 -5.576 4.962 1.00 80.31 101 PRO A C 1
ATOM 797 O O . PRO A 1 101 ? -20.410 -6.260 4.839 1.00 80.31 101 PRO A O 1
ATOM 800 N N . ILE A 1 102 ? -18.800 -4.958 3.943 1.00 83.19 102 ILE A N 1
ATOM 801 C CA . ILE A 1 102 ? -19.178 -5.163 2.545 1.00 83.19 102 ILE A CA 1
ATOM 802 C C . ILE A 1 102 ? -18.194 -6.158 1.945 1.00 83.19 102 ILE A C 1
ATOM 804 O O . ILE A 1 102 ? -16.985 -6.010 2.107 1.00 83.19 102 ILE A O 1
ATOM 808 N N . HIS A 1 103 ? -18.733 -7.160 1.261 1.00 84.56 103 HIS A N 1
ATOM 809 C CA . HIS A 1 103 ? -17.967 -8.070 0.428 1.00 84.56 103 HIS A CA 1
ATOM 810 C C . HIS A 1 103 ? -18.221 -7.703 -1.034 1.00 84.56 103 HIS A C 1
ATOM 812 O O . HIS A 1 103 ? -19.376 -7.588 -1.446 1.00 84.56 103 HIS A O 1
ATOM 818 N N . SER A 1 104 ? -17.149 -7.478 -1.785 1.00 84.62 104 SER A N 1
ATOM 819 C CA . SER A 1 104 ? -17.170 -7.148 -3.208 1.00 84.62 104 SER A CA 1
ATOM 820 C C . SER A 1 104 ? -16.078 -7.939 -3.909 1.00 84.62 104 SER A C 1
ATOM 822 O O . SER A 1 104 ? -15.009 -8.138 -3.333 1.00 84.62 104 SER A O 1
ATOM 824 N N . THR A 1 105 ? -16.337 -8.334 -5.149 1.00 85.00 105 THR A N 1
ATOM 825 C CA . THR A 1 105 ? -15.424 -9.146 -5.951 1.00 85.00 105 THR A CA 1
ATOM 826 C C . THR A 1 105 ? -15.286 -8.507 -7.321 1.00 85.00 105 THR A C 1
ATOM 828 O O . THR A 1 105 ? -16.297 -8.176 -7.942 1.00 85.00 105 THR A O 1
ATOM 831 N N . ASP A 1 106 ? -14.047 -8.369 -7.781 1.00 83.75 106 ASP A N 1
ATOM 832 C CA . ASP A 1 106 ? -13.732 -7.945 -9.140 1.00 83.75 106 ASP A CA 1
ATOM 833 C C . ASP A 1 106 ? -13.360 -9.176 -9.970 1.00 83.75 106 ASP A C 1
ATOM 835 O O . ASP A 1 106 ? -12.609 -10.041 -9.517 1.00 83.75 106 ASP A O 1
ATOM 839 N N . HIS A 1 107 ? -13.893 -9.265 -11.187 1.00 83.94 107 HIS A N 1
ATOM 840 C CA . HIS A 1 107 ? -13.592 -10.363 -12.102 1.00 83.94 107 HIS A CA 1
ATOM 841 C C . HIS A 1 107 ? -12.492 -9.942 -13.072 1.00 83.94 107 HIS A C 1
ATOM 843 O O . HIS A 1 107 ? -12.725 -9.138 -13.974 1.00 83.94 107 HIS A O 1
ATOM 849 N N . ILE A 1 108 ? -11.303 -10.510 -12.878 1.00 82.12 108 ILE A N 1
ATOM 850 C CA . ILE A 1 108 ? -10.125 -10.269 -13.710 1.00 82.12 108 ILE A CA 1
ATOM 851 C C . ILE A 1 108 ? -10.028 -11.395 -14.754 1.00 82.12 108 ILE A C 1
ATOM 853 O O . ILE A 1 108 ? -10.138 -12.566 -14.380 1.00 82.12 108 ILE A O 1
ATOM 857 N N . PRO A 1 109 ? -9.828 -11.089 -16.048 1.00 82.75 109 PRO A N 1
ATOM 858 C CA . PRO A 1 109 ? -9.631 -12.106 -17.081 1.00 82.75 109 PRO A CA 1
ATOM 859 C C . PRO A 1 109 ? -8.463 -13.031 -16.785 1.00 82.75 109 PRO A C 1
ATOM 861 O O . PRO A 1 109 ? -7.416 -12.545 -16.357 1.00 82.75 109 PRO A O 1
ATOM 864 N N . PRO A 1 110 ? -8.568 -14.325 -17.118 1.00 77.81 110 PRO A N 1
ATOM 865 C CA . PRO A 1 110 ? -7.422 -15.229 -17.081 1.00 77.81 110 PRO A CA 1
ATOM 866 C C . PRO A 1 110 ? -6.242 -14.753 -17.943 1.00 77.81 110 PRO A C 1
ATOM 868 O O . PRO A 1 110 ? -5.089 -15.035 -17.623 1.00 77.81 110 PRO A O 1
ATOM 871 N N . GLU A 1 111 ? -6.523 -14.043 -19.036 1.00 79.88 111 GLU A N 1
ATOM 872 C CA . GLU A 1 111 ? -5.527 -13.515 -19.970 1.00 79.88 111 GLU A CA 1
ATOM 873 C C . GLU A 1 111 ? -4.914 -12.192 -19.499 1.00 79.88 111 GLU A C 1
ATOM 875 O O . GLU A 1 111 ? -3.897 -11.761 -20.044 1.00 79.88 111 GLU A O 1
ATOM 880 N N . TYR A 1 112 ? -5.519 -11.539 -18.501 1.00 82.56 112 TYR A N 1
ATOM 881 C CA . TYR A 1 112 ? -5.029 -10.266 -18.002 1.00 82.56 112 TYR A CA 1
ATOM 882 C C . TYR A 1 112 ? -3.684 -10.454 -17.303 1.00 82.56 112 TYR A C 1
ATOM 884 O O . TYR A 1 112 ? -3.490 -11.339 -16.468 1.00 82.56 112 TYR A O 1
ATOM 892 N N . SER A 1 113 ? -2.756 -9.574 -17.649 1.00 81.94 113 SER A N 1
ATOM 893 C CA . SER A 1 113 ? -1.426 -9.517 -17.078 1.00 81.94 113 SER A CA 1
ATOM 894 C C . SER A 1 113 ? -1.111 -8.066 -16.769 1.00 81.94 113 SER A C 1
ATOM 896 O O . SER A 1 113 ? -1.127 -7.221 -17.666 1.00 81.94 113 SER A O 1
ATOM 898 N N . ALA A 1 114 ? -0.862 -7.767 -15.499 1.00 86.12 114 ALA A N 1
ATOM 899 C CA . ALA A 1 114 ? -0.509 -6.421 -15.096 1.00 86.12 114 ALA A CA 1
ATOM 900 C C . ALA A 1 114 ? 0.928 -6.102 -15.549 1.00 86.12 114 ALA A C 1
ATOM 902 O O . ALA A 1 114 ? 1.840 -6.891 -15.296 1.00 86.12 114 ALA A O 1
ATOM 903 N N . PRO A 1 115 ? 1.169 -4.958 -16.210 1.00 90.38 115 PRO A N 1
ATOM 904 C CA . PRO A 1 115 ? 2.522 -4.573 -16.570 1.00 90.38 115 PRO A CA 1
ATOM 905 C C . PRO A 1 115 ? 3.307 -4.113 -15.335 1.00 90.38 115 PRO A C 1
ATOM 907 O O . PRO A 1 115 ? 2.764 -3.514 -14.400 1.00 90.38 115 PRO A O 1
ATOM 910 N N . HIS A 1 116 ? 4.613 -4.348 -15.356 1.00 93.25 116 HIS A N 1
ATOM 911 C CA . HIS A 1 116 ? 5.537 -3.843 -14.351 1.00 93.25 116 HIS A CA 1
ATOM 912 C C . HIS A 1 116 ? 6.220 -2.565 -14.839 1.00 93.25 116 HIS A C 1
ATOM 914 O O . HIS A 1 116 ? 6.682 -2.500 -15.979 1.00 93.25 116 HIS A O 1
ATOM 920 N N . LYS A 1 117 ? 6.342 -1.571 -13.954 1.00 93.94 117 LYS A N 1
ATOM 921 C CA . LYS A 1 117 ? 7.027 -0.299 -14.242 1.00 93.94 117 LYS A CA 1
ATOM 922 C C . LYS A 1 117 ? 8.162 -0.008 -13.267 1.00 93.94 117 LYS A C 1
ATOM 924 O O . LYS A 1 117 ? 8.003 -0.155 -12.049 1.00 93.94 117 LYS A O 1
ATOM 929 N N . CYS A 1 118 ? 9.283 0.472 -13.801 1.00 94.38 118 CYS A N 1
ATOM 930 C CA . CYS A 1 118 ? 10.477 0.808 -13.027 1.00 94.38 118 CYS A CA 1
ATOM 931 C C . CYS A 1 118 ? 10.251 2.029 -12.130 1.00 94.38 118 CYS A C 1
ATOM 933 O O . CYS A 1 118 ? 9.391 2.862 -12.403 1.00 94.38 118 CYS A O 1
ATOM 935 N N . MET A 1 119 ? 11.046 2.172 -11.068 1.00 93.75 119 MET A N 1
ATOM 936 C CA . MET A 1 119 ? 10.892 3.210 -10.039 1.00 93.75 119 MET A CA 1
ATOM 937 C C . MET A 1 119 ? 10.918 4.646 -10.573 1.00 93.75 119 MET A C 1
ATOM 939 O O . MET A 1 119 ? 10.417 5.530 -9.893 1.00 93.75 119 MET A O 1
ATOM 943 N N . ASN A 1 120 ? 11.482 4.886 -11.759 1.00 92.88 120 ASN A N 1
ATOM 944 C CA . ASN A 1 120 ? 11.520 6.191 -12.427 1.00 92.88 120 ASN A CA 1
ATOM 945 C C . ASN A 1 120 ? 10.214 6.562 -13.159 1.00 92.88 120 ASN A C 1
ATOM 947 O O . ASN A 1 120 ? 10.094 7.683 -13.650 1.00 92.88 120 ASN A O 1
ATOM 951 N N . GLU A 1 121 ? 9.246 5.652 -13.229 1.00 92.38 121 GLU A N 1
ATOM 952 C CA . GLU A 1 121 ? 7.952 5.864 -13.871 1.00 92.38 121 GLU A CA 1
ATOM 953 C C . GLU A 1 121 ? 6.844 6.053 -12.832 1.00 92.38 121 GLU A C 1
ATOM 955 O O . GLU A 1 121 ? 6.774 5.320 -11.838 1.00 92.38 121 GLU A O 1
ATOM 960 N N . SER A 1 122 ? 5.940 7.004 -13.080 1.00 93.00 122 SER A N 1
ATOM 961 C CA . SER A 1 122 ? 4.720 7.160 -12.289 1.00 93.00 122 SER A CA 1
ATOM 962 C C . SER A 1 122 ? 3.676 6.101 -12.656 1.00 93.00 122 SER A C 1
ATOM 964 O O . SER A 1 122 ? 3.578 5.633 -13.797 1.00 93.00 122 SER A O 1
ATOM 966 N N . ILE A 1 123 ? 2.886 5.718 -11.655 1.00 94.06 123 ILE A N 1
ATOM 967 C CA . ILE A 1 123 ? 1.755 4.802 -11.793 1.00 94.06 123 ILE A CA 1
ATOM 968 C C . ILE A 1 123 ? 0.542 5.494 -11.183 1.00 94.06 123 ILE A C 1
ATOM 970 O O . ILE A 1 123 ? 0.561 5.827 -9.998 1.00 94.06 123 ILE A O 1
ATOM 974 N N . GLU A 1 124 ? -0.492 5.702 -11.991 1.00 92.12 124 GLU A N 1
ATOM 975 C CA . GLU A 1 124 ? -1.760 6.296 -11.572 1.00 92.12 124 GLU A CA 1
ATOM 976 C C . GLU A 1 124 ? -2.856 5.230 -11.570 1.00 92.12 124 GLU A C 1
ATOM 978 O O . GLU A 1 124 ? -2.883 4.350 -12.432 1.00 92.12 124 GLU A O 1
ATOM 983 N N . TYR A 1 125 ? -3.763 5.315 -10.599 1.00 90.81 125 TYR A N 1
ATOM 984 C CA . TYR A 1 125 ? -4.896 4.404 -10.466 1.00 90.81 125 TYR A CA 1
ATOM 985 C C . TYR A 1 125 ? -6.195 5.196 -10.566 1.00 90.81 125 TYR A C 1
ATOM 987 O O . TYR A 1 125 ? -6.327 6.253 -9.953 1.00 90.81 125 TYR A O 1
ATOM 995 N N . GLY A 1 126 ? -7.160 4.670 -11.322 1.00 87.62 126 GLY A N 1
ATOM 996 C CA . GLY A 1 126 ? -8.482 5.291 -11.459 1.00 87.62 126 GLY A CA 1
ATOM 997 C C . GLY A 1 126 ? -9.362 5.153 -10.213 1.00 87.62 126 GLY A C 1
ATOM 998 O O . GLY A 1 126 ? -10.329 5.891 -10.074 1.00 87.62 126 GLY A O 1
ATOM 999 N N . GLU A 1 127 ? -9.013 4.238 -9.305 1.00 85.94 127 GLU A N 1
ATOM 1000 C CA . GLU A 1 127 ? -9.752 3.970 -8.072 1.00 85.94 127 GLU A CA 1
ATOM 1001 C C . GLU A 1 127 ? -8.868 4.193 -6.839 1.00 85.94 127 GLU A C 1
ATOM 1003 O O . GLU A 1 127 ? -7.680 3.857 -6.877 1.00 85.94 127 GLU A O 1
ATOM 1008 N N . PRO A 1 128 ? -9.434 4.659 -5.707 1.00 86.62 128 PRO A N 1
ATOM 1009 C CA . PRO A 1 128 ? -8.688 4.820 -4.461 1.00 86.62 128 PRO A CA 1
ATOM 1010 C C . PRO A 1 128 ? -8.172 3.503 -3.886 1.00 86.62 128 PRO A C 1
ATOM 1012 O O . PRO A 1 128 ? -7.302 3.505 -3.037 1.00 86.62 128 PRO A O 1
ATOM 1015 N N . ILE A 1 129 ? -8.745 2.357 -4.253 1.00 90.25 129 ILE A N 1
ATOM 1016 C CA . ILE A 1 129 ? -8.287 1.057 -3.754 1.00 90.25 129 ILE A CA 1
ATOM 1017 C C . ILE A 1 129 ? -8.239 0.098 -4.941 1.00 90.25 129 ILE A C 1
ATOM 1019 O O . ILE A 1 129 ? -9.191 -0.661 -5.135 1.00 90.25 129 ILE A O 1
ATOM 1023 N N . PRO A 1 130 ? -7.170 0.140 -5.753 1.00 91.62 130 PRO A N 1
ATOM 1024 C CA . PRO A 1 130 ? -7.027 -0.790 -6.861 1.00 91.62 130 PRO A CA 1
ATOM 1025 C C . PRO A 1 130 ? -6.876 -2.220 -6.329 1.00 91.62 130 PRO A C 1
ATOM 1027 O O . PRO A 1 130 ? -6.189 -2.463 -5.335 1.00 91.62 130 PRO A O 1
ATOM 1030 N N . THR A 1 131 ? -7.527 -3.169 -6.992 1.00 89.44 131 THR A N 1
ATOM 1031 C CA . THR A 1 131 ? -7.452 -4.610 -6.691 1.00 89.44 131 THR A CA 1
ATOM 1032 C C . THR A 1 131 ? -6.540 -5.361 -7.662 1.00 89.44 131 THR A C 1
ATOM 1034 O O . THR A 1 131 ? -6.041 -6.433 -7.333 1.00 89.44 131 THR A O 1
ATOM 1037 N N . PHE A 1 132 ? -6.268 -4.759 -8.820 1.00 89.56 132 PHE A N 1
ATOM 1038 C CA . PHE A 1 132 ? -5.301 -5.166 -9.837 1.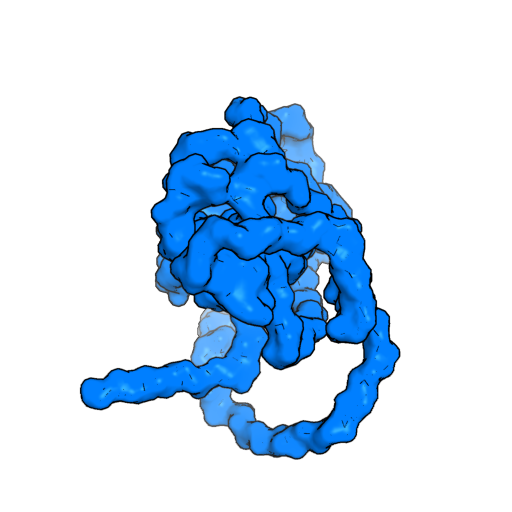00 89.56 132 PHE A CA 1
ATOM 1039 C C . PHE A 1 132 ? -4.841 -3.923 -10.618 1.00 89.56 132 PHE A C 1
ATOM 1041 O O . PHE A 1 132 ? -5.406 -2.839 -10.455 1.00 89.56 132 PHE A O 1
ATOM 1048 N N . GLY A 1 133 ? -3.813 -4.061 -11.452 1.00 91.31 133 GLY A N 1
ATOM 1049 C CA . GLY A 1 133 ? -3.279 -2.959 -12.253 1.00 91.31 133 GLY A CA 1
ATOM 1050 C C . GLY A 1 133 ? -1.758 -2.951 -12.311 1.00 91.31 133 GLY A C 1
ATOM 1051 O O . GLY A 1 133 ? -1.094 -3.745 -11.647 1.00 91.31 133 GLY A O 1
ATOM 1052 N N . THR A 1 134 ? -1.214 -2.025 -13.098 1.00 93.94 134 THR A N 1
ATOM 1053 C CA . THR A 1 134 ? 0.226 -1.767 -13.226 1.00 93.94 134 THR A CA 1
ATOM 1054 C C . THR A 1 134 ? 0.876 -1.550 -11.864 1.00 93.94 134 THR A C 1
ATOM 1056 O O . THR A 1 134 ? 0.343 -0.806 -11.046 1.00 93.94 134 THR A O 1
ATOM 1059 N N . HIS A 1 135 ? 2.031 -2.161 -11.607 1.00 95.31 135 HIS A N 1
ATOM 1060 C CA . HIS A 1 135 ? 2.674 -2.096 -10.289 1.00 95.31 135 HIS A CA 1
ATOM 1061 C C . HIS A 1 135 ? 4.204 -2.304 -10.362 1.00 95.31 135 HIS A C 1
ATOM 1063 O O . HIS A 1 135 ? 4.776 -2.366 -11.453 1.00 95.31 135 HIS A O 1
ATOM 1069 N N . ARG A 1 136 ? 4.912 -2.317 -9.216 1.00 95.44 136 ARG A N 1
ATOM 1070 C CA . ARG A 1 136 ? 6.389 -2.448 -9.198 1.00 95.44 136 ARG A CA 1
ATOM 1071 C C . ARG A 1 136 ? 6.842 -3.904 -9.369 1.00 95.44 136 ARG A C 1
ATOM 1073 O O . ARG A 1 136 ? 6.220 -4.768 -8.762 1.00 95.44 136 ARG A O 1
ATOM 1080 N N . PRO A 1 137 ? 7.967 -4.186 -10.060 1.00 93.12 137 PRO A N 1
ATOM 1081 C CA . PRO A 1 137 ? 8.477 -5.549 -10.251 1.00 93.12 137 PRO A CA 1
ATOM 1082 C C . PRO A 1 137 ? 8.811 -6.318 -8.963 1.00 93.12 137 PRO A C 1
ATOM 1084 O O . PRO A 1 137 ? 8.804 -7.549 -8.977 1.00 93.12 137 PRO A O 1
ATOM 1087 N N . LEU A 1 138 ? 9.129 -5.639 -7.852 1.00 92.75 138 LEU A N 1
ATOM 1088 C CA . LEU A 1 138 ? 9.336 -6.298 -6.554 1.00 92.75 138 LEU A CA 1
ATOM 1089 C C . LEU A 1 138 ? 8.120 -6.107 -5.629 1.00 92.75 138 LEU A C 1
ATOM 1091 O O . LEU A 1 138 ? 7.619 -4.994 -5.449 1.00 92.75 138 LEU A O 1
ATOM 1095 N N . TRP A 1 139 ? 7.673 -7.181 -4.979 1.00 93.81 139 TRP A N 1
ATOM 1096 C CA . TRP A 1 139 ? 6.623 -7.140 -3.954 1.00 93.81 139 TRP A CA 1
ATOM 1097 C C . TRP A 1 139 ? 7.187 -6.779 -2.571 1.00 93.81 139 TRP A C 1
ATOM 1099 O O . TRP A 1 139 ? 8.380 -6.948 -2.299 1.00 93.81 139 TRP A O 1
ATOM 1109 N N . ALA A 1 140 ? 6.334 -6.313 -1.653 1.00 93.56 140 ALA A N 1
ATOM 1110 C CA . ALA A 1 140 ? 6.750 -6.126 -0.263 1.00 93.56 140 ALA A CA 1
ATOM 1111 C C . ALA A 1 140 ? 6.943 -7.485 0.423 1.00 93.56 140 ALA A C 1
ATOM 1113 O O . ALA A 1 140 ? 6.174 -8.422 0.201 1.00 93.56 140 ALA A O 1
ATOM 1114 N N . ILE A 1 141 ? 7.929 -7.605 1.313 1.00 92.19 141 ILE A N 1
ATOM 1115 C CA . ILE A 1 141 ? 8.053 -8.801 2.160 1.00 92.19 141 ILE A CA 1
ATOM 1116 C C . ILE A 1 141 ? 6.745 -8.976 2.961 1.00 92.19 141 ILE A C 1
ATOM 1118 O O . ILE A 1 141 ? 6.113 -8.000 3.357 1.00 92.19 141 ILE A O 1
ATOM 1122 N N . TYR A 1 142 ? 6.291 -10.201 3.208 1.00 91.81 142 TYR A N 1
ATOM 1123 C CA . TYR A 1 142 ? 5.068 -10.390 3.994 1.00 91.81 142 TYR A CA 1
ATOM 1124 C C . TYR A 1 142 ? 5.267 -9.931 5.445 1.00 91.81 142 TYR A C 1
ATOM 1126 O O . TYR A 1 142 ? 6.273 -10.264 6.072 1.00 91.81 142 TYR A O 1
ATOM 1134 N N . GLY A 1 143 ? 4.313 -9.173 5.986 1.00 92.69 143 GLY A N 1
ATOM 1135 C CA . GLY A 1 143 ? 4.373 -8.675 7.355 1.00 92.69 143 GLY A CA 1
ATOM 1136 C C . GLY A 1 143 ? 3.516 -7.441 7.630 1.00 92.69 143 GLY A C 1
ATOM 1137 O O . GLY A 1 143 ? 2.633 -7.065 6.861 1.00 92.69 143 GLY A O 1
ATOM 1138 N N . GLU A 1 144 ? 3.783 -6.810 8.772 1.00 95.31 144 GLU A N 1
ATOM 1139 C CA . GLU A 1 144 ? 3.175 -5.542 9.176 1.00 95.31 144 GLU A CA 1
ATOM 1140 C C . GLU A 1 144 ? 4.181 -4.403 9.029 1.00 95.31 144 GLU A C 1
ATOM 1142 O O . GLU A 1 144 ? 5.328 -4.525 9.457 1.00 95.31 144 GLU A O 1
ATOM 1147 N N . TYR A 1 145 ? 3.718 -3.291 8.469 1.00 96.12 145 TYR A N 1
ATOM 1148 C CA . TYR A 1 145 ? 4.535 -2.146 8.103 1.00 96.12 145 TYR A CA 1
ATOM 1149 C C . TYR A 1 145 ? 4.006 -0.854 8.705 1.00 96.12 145 TYR A C 1
ATOM 1151 O O . TYR A 1 145 ? 2.814 -0.703 8.980 1.00 96.12 145 TYR A O 1
ATOM 1159 N N . THR A 1 146 ? 4.909 0.112 8.852 1.00 95.12 146 THR A N 1
ATOM 1160 C CA . THR A 1 146 ? 4.536 1.511 9.070 1.00 95.12 146 THR A CA 1
ATOM 1161 C C . THR A 1 146 ? 3.897 2.103 7.825 1.00 95.12 146 THR A C 1
ATOM 1163 O O . THR A 1 146 ? 2.945 2.856 7.959 1.00 95.12 146 THR A O 1
ATOM 1166 N N . PHE A 1 147 ? 4.387 1.747 6.637 1.00 95.50 147 PHE A N 1
ATOM 1167 C CA . PHE A 1 147 ? 3.833 2.168 5.359 1.00 95.50 147 PHE A CA 1
ATOM 1168 C C . PHE A 1 147 ? 4.286 1.220 4.242 1.00 95.50 147 PHE A C 1
ATOM 1170 O O . PHE A 1 147 ? 5.443 0.798 4.218 1.00 95.50 147 PHE A O 1
ATOM 1177 N N . VAL A 1 148 ? 3.378 0.914 3.318 1.00 96.12 148 VAL A N 1
ATOM 1178 C CA . VAL A 1 148 ? 3.660 0.244 2.045 1.00 96.12 148 VAL A CA 1
ATOM 1179 C C . VAL A 1 148 ? 2.879 0.985 0.958 1.00 96.12 148 VAL A C 1
ATOM 1181 O O . VAL A 1 148 ? 1.663 1.135 1.107 1.00 96.12 148 VAL A O 1
ATOM 1184 N N . PRO A 1 149 ? 3.529 1.434 -0.129 1.00 95.69 149 PRO A N 1
ATOM 1185 C CA . PRO A 1 149 ? 2.837 2.120 -1.212 1.00 95.69 149 PRO A CA 1
ATOM 1186 C C . PRO A 1 149 ? 1.989 1.142 -2.040 1.00 95.69 149 PRO A C 1
ATOM 1188 O O . PRO A 1 149 ? 2.246 -0.068 -2.051 1.00 95.69 149 PRO A O 1
ATOM 1191 N N . ILE A 1 150 ? 0.988 1.678 -2.747 1.00 95.56 150 ILE A N 1
ATOM 1192 C CA . ILE A 1 150 ? -0.019 0.917 -3.512 1.00 95.56 150 ILE A CA 1
ATOM 1193 C C . ILE A 1 150 ? 0.628 -0.123 -4.420 1.00 95.56 150 ILE A C 1
ATOM 1195 O O . ILE A 1 150 ? 0.314 -1.307 -4.365 1.00 95.56 150 ILE A O 1
ATOM 1199 N N . GLN A 1 151 ? 1.624 0.318 -5.175 1.00 95.81 151 GLN A N 1
ATOM 1200 C CA . GLN A 1 151 ? 2.354 -0.445 -6.174 1.00 95.81 151 GLN A CA 1
ATOM 1201 C C . GLN A 1 151 ? 3.052 -1.692 -5.598 1.00 95.81 151 GLN A C 1
ATOM 1203 O O . GLN A 1 151 ? 3.391 -2.602 -6.345 1.00 95.81 151 GLN A O 1
ATOM 1208 N N . ARG A 1 152 ? 3.310 -1.757 -4.286 1.00 95.75 152 ARG A N 1
ATOM 1209 C CA . ARG A 1 152 ? 3.978 -2.906 -3.654 1.00 95.75 152 ARG A CA 1
ATOM 1210 C C . ARG A 1 152 ? 2.973 -3.915 -3.135 1.00 95.75 152 ARG A C 1
ATOM 1212 O O . ARG A 1 152 ? 3.092 -5.098 -3.439 1.00 95.75 152 ARG A O 1
ATOM 1219 N N . TRP A 1 153 ? 1.977 -3.455 -2.377 1.00 96.19 153 TRP A N 1
ATOM 1220 C CA . TRP A 1 153 ? 0.960 -4.363 -1.856 1.00 96.19 153 TRP A CA 1
ATOM 1221 C C . TRP A 1 153 ? 0.011 -4.860 -2.954 1.00 96.19 153 TRP A C 1
ATOM 1223 O O . TRP A 1 153 ? -0.525 -5.955 -2.816 1.00 96.19 153 TRP A O 1
ATOM 1233 N N . LEU A 1 154 ? -0.135 -4.135 -4.070 1.00 95.44 154 LEU A N 1
ATOM 1234 C CA . LEU A 1 154 ? -0.864 -4.604 -5.252 1.00 95.44 154 LEU A CA 1
ATOM 1235 C C . LEU A 1 154 ? -0.170 -5.812 -5.902 1.00 95.44 154 LEU A C 1
ATOM 1237 O O . LEU A 1 154 ? -0.831 -6.796 -6.216 1.00 95.44 154 LEU A O 1
ATOM 1241 N N . HIS A 1 155 ? 1.167 -5.814 -5.969 1.00 94.00 155 HIS A N 1
ATOM 1242 C CA . HIS A 1 155 ? 1.934 -6.996 -6.385 1.00 94.00 155 HIS A CA 1
ATOM 1243 C C . HIS A 1 155 ? 1.734 -8.169 -5.409 1.00 94.00 155 HIS A C 1
ATOM 1245 O O . HIS A 1 155 ? 1.580 -9.327 -5.795 1.00 94.00 155 HIS A O 1
ATOM 1251 N N . ASN A 1 156 ? 1.695 -7.893 -4.100 1.00 93.88 156 ASN A N 1
ATOM 1252 C CA . ASN A 1 156 ? 1.386 -8.939 -3.126 1.00 93.88 156 ASN A CA 1
ATOM 1253 C C . ASN A 1 156 ? -0.004 -9.553 -3.375 1.00 93.88 156 ASN A C 1
ATOM 1255 O O . ASN A 1 156 ? -0.136 -10.771 -3.231 1.00 93.88 156 ASN A O 1
ATOM 1259 N N . LEU A 1 157 ? -1.008 -8.752 -3.761 1.00 92.62 157 LEU A N 1
ATOM 1260 C CA . LEU A 1 157 ? -2.331 -9.259 -4.143 1.00 92.62 157 LEU A CA 1
ATOM 1261 C C . LEU A 1 157 ? -2.237 -10.205 -5.339 1.00 92.62 157 LEU A C 1
ATOM 1263 O O . LEU A 1 157 ? -2.748 -11.318 -5.230 1.00 92.62 157 LEU A O 1
ATOM 1267 N N . GLU A 1 158 ? -1.520 -9.830 -6.405 1.00 89.38 158 GLU A N 1
ATOM 1268 C CA . GLU A 1 158 ? -1.288 -10.700 -7.573 1.00 89.38 158 GLU A CA 1
ATOM 1269 C C . GLU A 1 158 ? -0.709 -12.069 -7.174 1.00 89.38 158 GLU A C 1
ATOM 1271 O O . GLU A 1 158 ? -1.099 -13.113 -7.695 1.00 89.38 158 GLU A O 1
ATOM 1276 N N . HIS A 1 159 ? 0.159 -12.095 -6.163 1.00 87.31 159 HIS A N 1
ATOM 1277 C CA . HIS A 1 159 ? 0.757 -13.322 -5.631 1.00 87.31 159 HIS A CA 1
ATOM 1278 C C . HIS A 1 159 ? -0.081 -14.073 -4.581 1.00 87.31 159 HIS A C 1
ATOM 1280 O O . HIS A 1 159 ? 0.420 -14.993 -3.902 1.00 87.31 159 HIS A O 1
ATOM 1286 N N . GLY A 1 160 ? -1.360 -13.715 -4.460 1.00 85.62 160 GLY A N 1
ATOM 1287 C CA . GLY A 1 160 ? -2.334 -14.353 -3.580 1.00 85.62 160 GLY A CA 1
ATOM 1288 C C . GLY A 1 160 ? -2.113 -14.037 -2.103 1.00 85.62 160 GLY A C 1
ATOM 1289 O O . GLY A 1 160 ? -2.405 -14.868 -1.242 1.00 85.62 160 GLY A O 1
ATOM 1290 N N . ALA A 1 161 ? -1.523 -12.884 -1.788 1.00 88.69 161 ALA A N 1
ATOM 1291 C CA . ALA A 1 161 ? -1.451 -12.403 -0.417 1.00 88.69 161 ALA A CA 1
ATOM 1292 C C . ALA A 1 161 ? -2.769 -11.763 0.012 1.00 88.69 161 ALA A C 1
ATOM 1294 O O . ALA A 1 161 ? -3.539 -11.264 -0.805 1.00 88.69 161 ALA A O 1
ATOM 1295 N N . VAL A 1 162 ? -2.984 -11.717 1.323 1.00 92.19 162 VAL A N 1
ATOM 1296 C CA . VAL A 1 162 ? -4.050 -10.908 1.912 1.00 92.19 162 VAL A CA 1
ATOM 1297 C C . VAL A 1 162 ? -3.488 -9.560 2.336 1.00 92.19 162 VAL A C 1
ATOM 1299 O O . VAL A 1 162 ? -2.549 -9.491 3.131 1.00 92.19 162 VAL A O 1
ATOM 1302 N N . VAL A 1 163 ? -4.077 -8.478 1.839 1.00 95.75 163 VAL A N 1
ATOM 1303 C CA . VAL A 1 163 ? -3.688 -7.113 2.206 1.00 95.75 163 VAL A CA 1
ATOM 1304 C C . VAL A 1 163 ? -4.734 -6.525 3.144 1.00 95.75 163 VAL A C 1
ATOM 1306 O O . VAL A 1 163 ? -5.907 -6.406 2.801 1.00 95.75 163 VAL A O 1
ATOM 1309 N N . MET A 1 164 ? -4.305 -6.153 4.347 1.00 95.31 164 MET A N 1
ATOM 1310 C CA . MET A 1 164 ? -5.110 -5.429 5.323 1.00 95.31 164 MET A CA 1
ATOM 1311 C C . MET A 1 164 ? -4.714 -3.954 5.314 1.00 95.31 164 MET A C 1
ATOM 1313 O O . MET A 1 164 ? -3.661 -3.580 5.839 1.00 95.31 164 MET A O 1
ATOM 1317 N N . LEU A 1 165 ? -5.599 -3.123 4.776 1.00 95.94 165 LEU A N 1
ATOM 1318 C CA . LEU A 1 165 ? -5.488 -1.670 4.805 1.00 95.94 165 LEU A CA 1
ATOM 1319 C C . LEU A 1 165 ? -6.318 -1.125 5.967 1.00 95.94 165 LEU A C 1
ATOM 1321 O O . LEU A 1 165 ? -7.418 -1.612 6.240 1.00 95.94 165 LEU A O 1
ATOM 1325 N N . TYR A 1 166 ? -5.816 -0.112 6.665 1.00 94.81 166 TYR A N 1
ATOM 1326 C CA . TYR A 1 166 ? -6.594 0.591 7.683 1.00 94.81 166 TYR A CA 1
ATOM 1327 C C . TYR A 1 166 ? -6.259 2.076 7.719 1.00 94.81 166 TYR A C 1
ATOM 1329 O O . TYR A 1 166 ? -5.105 2.464 7.578 1.00 94.81 166 TYR A O 1
ATOM 1337 N N . HIS A 1 167 ? -7.252 2.920 7.977 1.00 94.75 167 HIS A N 1
ATOM 1338 C CA . HIS A 1 167 ? -7.008 4.343 8.110 1.00 94.75 167 HIS A CA 1
ATOM 1339 C C . HIS A 1 167 ? -6.171 4.603 9.373 1.00 94.75 167 HIS A C 1
ATOM 1341 O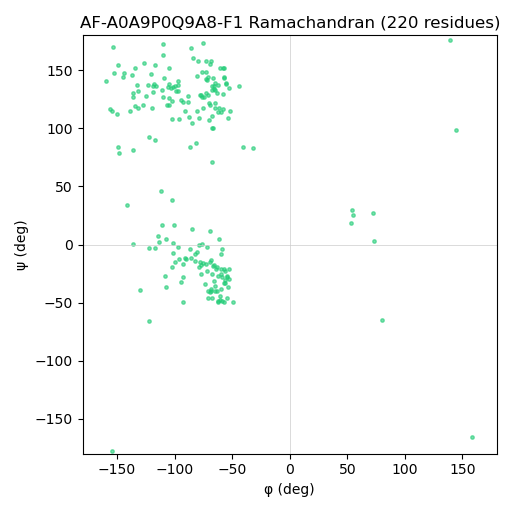 O . HIS A 1 167 ? -6.496 4.041 10.427 1.00 94.75 167 HIS A O 1
ATOM 1347 N N . PRO A 1 168 ? -5.143 5.474 9.349 1.00 95.06 168 PRO A N 1
ATOM 1348 C CA . PRO A 1 168 ? -4.330 5.780 10.531 1.00 95.06 168 PRO A CA 1
ATOM 1349 C C . PRO A 1 168 ? -5.143 6.205 11.769 1.00 95.06 168 PRO A C 1
ATOM 1351 O O . PRO A 1 168 ? -4.738 5.965 12.911 1.00 95.06 168 PRO A O 1
ATOM 1354 N N . CYS A 1 169 ? -6.307 6.830 11.558 1.00 93.75 169 CYS A N 1
ATOM 1355 C CA . CYS A 1 169 ? -7.229 7.255 12.617 1.00 93.75 169 CYS A CA 1
ATOM 1356 C C . CYS A 1 169 ? -8.239 6.191 13.074 1.00 93.75 169 CYS A C 1
ATOM 1358 O O . CYS A 1 169 ? -8.987 6.453 14.020 1.00 93.75 169 CYS A O 1
ATOM 1360 N N . ALA A 1 170 ? -8.267 5.010 12.448 1.00 92.56 170 ALA A N 1
ATOM 1361 C CA . ALA A 1 170 ? -9.187 3.930 12.788 1.00 92.56 170 ALA A CA 1
ATOM 1362 C C . ALA A 1 170 ? -9.071 3.502 14.260 1.00 92.56 170 ALA A C 1
ATOM 1364 O O . ALA A 1 170 ? -8.020 3.610 14.906 1.00 92.56 170 ALA A O 1
ATOM 1365 N N . ASN A 1 171 ? -10.173 2.989 14.812 1.00 91.56 171 ASN A N 1
ATOM 1366 C CA . ASN A 1 171 ? -10.204 2.531 16.192 1.00 91.56 171 ASN A CA 1
ATOM 1367 C C . ASN A 1 171 ? -9.153 1.431 16.436 1.00 91.56 171 ASN A C 1
ATOM 1369 O O . ASN A 1 171 ? -9.242 0.323 15.905 1.00 91.56 171 ASN A O 1
ATOM 1373 N N . LYS A 1 172 ? -8.181 1.726 17.307 1.00 91.94 172 LYS A N 1
ATOM 1374 C CA . LYS A 1 172 ? -7.045 0.837 17.587 1.00 91.94 172 LYS A CA 1
ATOM 1375 C C . LYS A 1 172 ? -7.458 -0.560 18.053 1.00 91.94 172 LYS A C 1
ATOM 1377 O O . LYS A 1 172 ? -6.770 -1.519 17.724 1.00 91.94 172 LYS A O 1
ATOM 1382 N N . ASN A 1 173 ? -8.561 -0.702 18.790 1.00 91.44 173 ASN A N 1
ATOM 1383 C CA . ASN A 1 173 ? -8.995 -2.012 19.279 1.00 91.44 173 ASN A CA 1
ATOM 1384 C C . ASN A 1 173 ? -9.489 -2.897 18.129 1.00 91.44 173 ASN A C 1
ATOM 1386 O O . ASN A 1 173 ? -9.140 -4.074 18.087 1.00 91.44 173 ASN A O 1
ATOM 1390 N N . GLN A 1 174 ? -10.229 -2.331 17.171 1.00 89.94 174 GLN A N 1
ATOM 1391 C CA . GLN A 1 174 ? -10.664 -3.058 15.973 1.00 89.94 174 GLN A CA 1
ATOM 1392 C C . GLN A 1 174 ? -9.492 -3.414 15.064 1.00 89.94 174 GLN A C 1
ATOM 1394 O O . GLN A 1 174 ? -9.372 -4.563 14.644 1.00 89.94 174 GLN A O 1
ATOM 1399 N N . VAL A 1 175 ? -8.599 -2.451 14.817 1.00 93.38 175 VAL A N 1
ATOM 1400 C CA . VAL A 1 175 ? -7.385 -2.684 14.026 1.00 93.38 175 VAL A CA 1
ATOM 1401 C C . VAL A 1 175 ? -6.562 -3.806 14.658 1.00 93.38 175 VAL A C 1
ATOM 1403 O O . VAL A 1 175 ? -6.224 -4.769 13.983 1.00 93.38 175 VAL A O 1
ATOM 1406 N N . ASN A 1 176 ? -6.303 -3.754 15.966 1.00 95.00 176 ASN A N 1
ATOM 1407 C CA . ASN A 1 176 ? -5.524 -4.785 16.657 1.00 95.00 176 ASN A CA 1
ATOM 1408 C C . ASN A 1 176 ? -6.212 -6.154 16.662 1.00 95.00 176 ASN A C 1
ATOM 1410 O O . ASN A 1 176 ? -5.533 -7.177 16.579 1.00 95.00 176 ASN A O 1
ATOM 1414 N N . PHE A 1 177 ? -7.541 -6.192 16.766 1.00 91.88 177 PHE A N 1
ATOM 1415 C CA . PHE A 1 177 ? -8.304 -7.432 16.668 1.00 91.88 177 PHE A CA 1
ATOM 1416 C C . PHE A 1 177 ? -8.138 -8.083 15.287 1.00 91.88 177 PHE A C 1
ATOM 1418 O O . PHE A 1 177 ? -7.785 -9.259 15.205 1.00 91.88 177 PHE A O 1
ATOM 1425 N N . LEU A 1 178 ? -8.298 -7.309 14.211 1.00 91.19 178 LEU A N 1
ATOM 1426 C CA . LEU A 1 178 ? -8.138 -7.802 12.841 1.00 91.19 178 LEU A CA 1
ATOM 1427 C C . LEU A 1 178 ? -6.684 -8.164 12.520 1.00 91.19 178 LEU A C 1
ATOM 1429 O O . LEU A 1 178 ? -6.442 -9.224 11.952 1.00 91.19 178 LEU A O 1
ATOM 1433 N N . LYS A 1 179 ? -5.707 -7.374 12.983 1.00 94.12 179 LYS A N 1
ATOM 1434 C CA . LYS A 1 179 ? -4.277 -7.709 12.870 1.00 94.12 179 LYS A CA 1
ATOM 1435 C C . LYS A 1 179 ? -3.970 -9.076 13.472 1.00 94.12 179 LYS A C 1
ATOM 1437 O O . LYS A 1 179 ? -3.267 -9.868 12.853 1.00 94.12 179 LYS A O 1
ATOM 1442 N N . LYS A 1 180 ? -4.496 -9.371 14.667 1.00 93.00 180 LYS A N 1
ATOM 1443 C CA . LYS A 1 180 ? -4.315 -10.683 15.309 1.00 93.00 180 LYS A CA 1
ATOM 1444 C C . LYS A 1 180 ? -4.903 -11.807 14.459 1.00 93.00 180 LYS A C 1
ATOM 1446 O O . LYS A 1 180 ? -4.229 -12.811 14.278 1.00 93.00 180 LYS A O 1
ATOM 1451 N N . MET A 1 181 ? -6.106 -11.610 13.922 1.00 89.19 181 MET A N 1
ATOM 1452 C CA . MET A 1 181 ? -6.787 -12.592 13.073 1.00 89.19 181 MET A CA 1
ATOM 1453 C C . MET A 1 181 ? -6.013 -12.877 11.779 1.00 89.19 181 MET A C 1
ATOM 1455 O O . MET A 1 181 ? -5.734 -14.035 11.475 1.00 89.19 181 MET A O 1
ATOM 1459 N N . VAL A 1 182 ? -5.605 -11.831 11.053 1.00 86.88 182 VAL A N 1
ATOM 1460 C CA . VAL A 1 182 ? -4.825 -11.960 9.810 1.00 86.88 182 VAL A CA 1
ATOM 1461 C C . VAL A 1 182 ? -3.517 -12.705 10.083 1.00 86.88 182 VAL A C 1
ATOM 1463 O O . VAL A 1 182 ? -3.225 -13.701 9.425 1.00 86.88 182 VAL A O 1
ATOM 1466 N N . LYS A 1 183 ? -2.778 -12.298 11.122 1.00 85.81 183 LYS A N 1
ATOM 1467 C CA . LYS A 1 183 ? -1.502 -12.923 11.497 1.00 85.81 183 LYS A CA 1
ATOM 1468 C C . LYS A 1 183 ? -1.631 -14.370 11.971 1.00 85.81 183 LYS A C 1
ATOM 1470 O O . LYS A 1 183 ? -0.693 -15.137 11.789 1.00 85.81 183 LYS A O 1
ATOM 1475 N N . SER A 1 184 ? -2.745 -14.747 12.603 1.00 80.62 184 SER A N 1
ATOM 1476 C CA . SER A 1 184 ? -2.937 -16.119 13.093 1.00 80.62 184 SER A CA 1
ATOM 1477 C C . SER A 1 184 ? -3.299 -17.116 11.997 1.00 80.62 184 SER A C 1
ATOM 1479 O O . SER A 1 184 ? -3.069 -18.309 12.172 1.00 80.62 184 SER A O 1
ATOM 1481 N N . CYS A 1 185 ? -3.892 -16.649 10.898 1.00 69.50 185 CYS A N 1
ATOM 1482 C CA . CYS A 1 185 ? -4.478 -17.524 9.885 1.00 69.50 185 CYS A CA 1
ATOM 1483 C C . CYS A 1 185 ? -3.677 -17.561 8.580 1.00 69.50 185 CYS A C 1
ATOM 1485 O O . CYS A 1 185 ? -3.749 -18.551 7.858 1.00 69.50 185 CYS A O 1
ATOM 1487 N N . LEU A 1 186 ? -2.938 -16.494 8.258 1.00 78.06 186 LEU A N 1
ATOM 1488 C CA . LEU A 1 186 ? -2.415 -16.269 6.913 1.00 78.06 186 LEU A CA 1
ATOM 1489 C C . LEU A 1 186 ? -0.928 -15.921 6.958 1.00 78.06 186 LEU A C 1
ATOM 1491 O O . LEU A 1 186 ? -0.533 -14.889 7.494 1.00 78.06 186 LEU A O 1
ATOM 1495 N N . TYR A 1 187 ? -0.091 -16.765 6.351 1.00 78.50 187 TYR A N 1
ATOM 1496 C CA . TYR A 1 187 ? 1.342 -16.482 6.222 1.00 78.50 187 TYR A CA 1
ATOM 1497 C C . TYR A 1 187 ? 1.613 -15.345 5.223 1.00 78.50 187 TYR A C 1
ATOM 1499 O O . TYR A 1 187 ? 2.357 -14.417 5.528 1.00 78.50 187 TYR A O 1
ATOM 1507 N N . LYS A 1 188 ? 0.972 -15.389 4.047 1.00 88.25 188 LYS A N 1
ATOM 1508 C CA . LYS A 1 188 ? 1.093 -14.351 3.016 1.00 88.25 188 LYS A CA 1
ATOM 1509 C C . LYS A 1 188 ? 0.174 -13.174 3.338 1.00 88.25 188 LYS A C 1
ATOM 1511 O O . LYS A 1 188 ? -0.968 -13.142 2.882 1.00 88.25 188 LYS A O 1
ATOM 1516 N N . HIS A 1 189 ? 0.655 -12.224 4.131 1.00 91.25 189 HIS A N 1
ATOM 1517 C CA . HIS A 1 189 ? -0.094 -11.005 4.421 1.00 91.25 189 HIS A CA 1
ATOM 1518 C C . HIS A 1 189 ? 0.758 -9.744 4.318 1.00 91.25 189 HIS A C 1
ATOM 1520 O O . HIS A 1 189 ? 1.958 -9.773 4.581 1.00 91.25 189 HIS A O 1
ATOM 1526 N N . VAL A 1 190 ? 0.115 -8.627 3.991 1.00 96.31 190 VAL A N 1
ATOM 1527 C CA . VAL A 1 190 ? 0.653 -7.278 4.185 1.00 96.31 190 VAL A CA 1
ATOM 1528 C C . VAL A 1 190 ? -0.353 -6.493 5.010 1.00 96.31 190 VAL A C 1
ATOM 1530 O O . VAL A 1 190 ? -1.537 -6.458 4.695 1.00 96.31 190 VAL A O 1
ATOM 1533 N N . ILE A 1 191 ? 0.106 -5.878 6.091 1.00 97.00 191 ILE A N 1
ATOM 1534 C CA . ILE A 1 191 ? -0.713 -5.019 6.944 1.00 97.00 191 ILE A CA 1
ATOM 1535 C C . ILE A 1 191 ? -0.075 -3.632 6.928 1.00 97.00 191 ILE A C 1
ATOM 1537 O O . ILE A 1 191 ? 1.056 -3.483 7.388 1.00 97.00 191 ILE A O 1
ATOM 1541 N N . THR A 1 192 ? -0.791 -2.622 6.438 1.00 97.56 192 THR A N 1
ATOM 1542 C CA . THR A 1 192 ? -0.283 -1.244 6.355 1.00 97.56 192 THR A CA 1
ATOM 1543 C C . THR A 1 192 ? -1.393 -0.220 6.616 1.00 97.56 192 THR A C 1
ATOM 1545 O O . THR A 1 192 ? -2.553 -0.471 6.272 1.00 97.56 192 THR A O 1
ATOM 1548 N N . PRO A 1 193 ? -1.077 0.940 7.219 1.00 96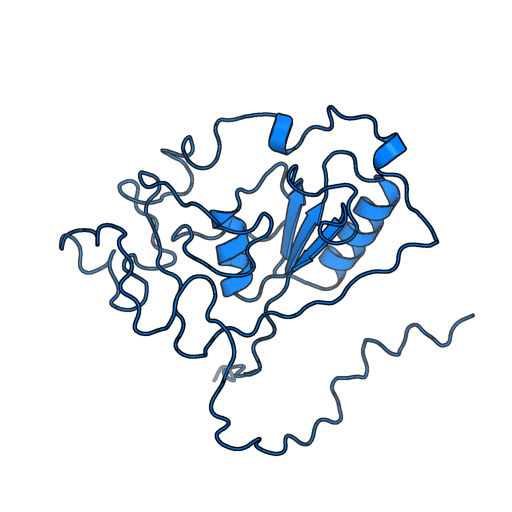.25 193 PRO A N 1
ATOM 1549 C CA . PRO A 1 193 ? -1.947 2.104 7.153 1.00 96.25 193 PRO A CA 1
ATOM 1550 C C . PRO A 1 193 ? -2.218 2.535 5.706 1.00 96.25 193 PRO A C 1
ATOM 1552 O O . PRO A 1 193 ? -1.374 2.326 4.831 1.00 96.25 193 PRO A O 1
ATOM 1555 N N . TYR A 1 194 ? -3.381 3.146 5.481 1.00 95.00 194 TYR A N 1
ATOM 1556 C CA . TYR A 1 194 ? -3.773 3.739 4.208 1.00 95.00 194 TYR A CA 1
ATOM 1557 C C . TYR A 1 194 ? -4.722 4.925 4.429 1.00 95.00 194 TYR A C 1
ATOM 1559 O O . TYR A 1 194 ? -5.840 4.760 4.924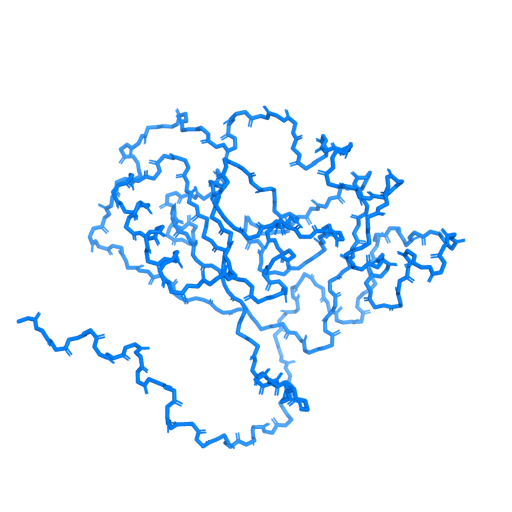 1.00 95.00 194 TYR A O 1
ATOM 1567 N N . ASP A 1 195 ? -4.246 6.125 4.115 1.00 90.75 195 ASP A N 1
ATOM 1568 C CA . ASP A 1 195 ? -4.903 7.416 4.354 1.00 90.75 195 ASP A CA 1
ATOM 1569 C C . ASP A 1 195 ? -6.031 7.731 3.358 1.00 90.75 195 ASP A C 1
ATOM 1571 O O . ASP A 1 195 ? -6.911 8.523 3.673 1.00 90.75 195 ASP A O 1
ATOM 1575 N N . GLN A 1 196 ? -6.090 7.056 2.207 1.00 89.31 196 GLN A N 1
ATOM 1576 C CA . GLN A 1 196 ? -7.193 7.229 1.247 1.00 89.31 196 GLN A CA 1
ATOM 1577 C C . GLN A 1 196 ? -8.484 6.478 1.638 1.00 89.31 196 GLN A C 1
ATOM 1579 O O . GLN A 1 196 ? -9.491 6.562 0.932 1.00 89.31 196 GLN A O 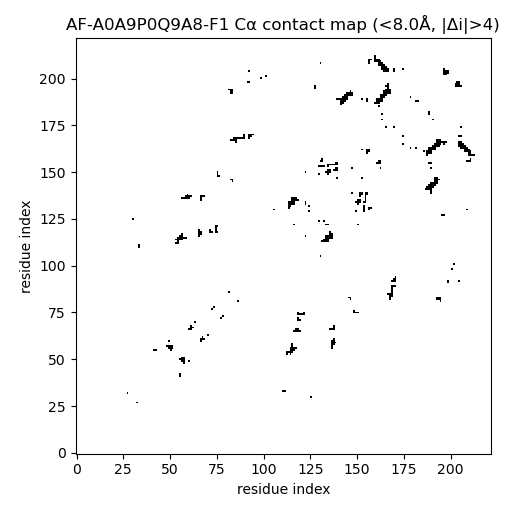1
ATOM 1584 N N . LEU A 1 197 ? -8.497 5.745 2.762 1.00 88.56 197 LEU A N 1
ATOM 1585 C CA . LEU A 1 197 ? -9.728 5.153 3.301 1.00 88.56 197 LEU A CA 1
ATOM 1586 C C . LEU A 1 197 ? -10.585 6.223 3.982 1.00 88.56 197 LEU A C 1
ATOM 1588 O O . LEU A 1 197 ? -10.128 6.894 4.902 1.00 88.56 197 LEU A O 1
ATOM 1592 N N . THR A 1 198 ? -11.857 6.333 3.607 1.00 79.38 198 THR A N 1
ATOM 1593 C CA . THR A 1 198 ? -12.736 7.411 4.078 1.00 79.38 198 THR A CA 1
ATOM 1594 C C . THR A 1 198 ? -13.825 6.909 5.027 1.00 79.38 198 THR A C 1
ATOM 1596 O O . THR A 1 198 ? -14.027 5.715 5.247 1.00 79.38 198 THR A O 1
ATOM 1599 N N . VAL A 1 199 ? -14.569 7.850 5.621 1.00 70.62 199 VAL A N 1
ATOM 1600 C CA . VAL A 1 199 ? -15.732 7.538 6.479 1.00 70.62 199 VAL A CA 1
ATOM 1601 C C . VAL A 1 199 ? -16.896 6.956 5.701 1.00 70.62 199 VAL A C 1
ATOM 1603 O O . VAL A 1 199 ? -17.848 6.424 6.285 1.00 70.62 199 VAL A O 1
ATOM 1606 N N . GLU A 1 200 ? -16.833 7.070 4.382 1.00 67.19 200 GLU A N 1
ATOM 1607 C CA . GLU A 1 200 ? -17.868 6.590 3.504 1.00 67.19 200 GLU A CA 1
ATOM 1608 C C . GLU A 1 200 ? -17.859 5.074 3.451 1.00 67.19 200 GLU A C 1
ATOM 1610 O O . GLU A 1 200 ? -16.831 4.401 3.450 1.00 67.19 200 GLU A O 1
ATOM 1615 N N . ARG A 1 201 ? -19.068 4.526 3.405 1.00 58.94 201 ARG A N 1
ATOM 1616 C CA . ARG A 1 201 ? -19.314 3.095 3.553 1.00 58.94 201 ARG A CA 1
ATOM 1617 C C . ARG A 1 201 ? -18.582 2.246 2.503 1.00 58.94 201 ARG A C 1
ATOM 1619 O O . ARG A 1 201 ? -18.265 1.100 2.794 1.00 58.94 201 ARG A O 1
ATOM 1626 N N . VAL A 1 202 ? -18.323 2.807 1.320 1.00 52.41 202 VAL A N 1
ATOM 1627 C CA . VAL A 1 202 ? -17.625 2.144 0.203 1.00 52.41 202 VAL A CA 1
ATOM 1628 C C . VAL A 1 202 ? -16.120 2.006 0.476 1.00 52.41 202 VAL A C 1
ATOM 1630 O O . VAL A 1 202 ? -15.525 0.979 0.154 1.00 52.41 202 VAL A O 1
ATOM 1633 N N . ASN A 1 203 ? -15.529 2.984 1.168 1.00 53.16 203 ASN A N 1
ATOM 1634 C CA . ASN A 1 203 ? -14.107 3.033 1.512 1.00 53.16 203 ASN A CA 1
ATOM 1635 C C . ASN A 1 203 ? -13.902 2.869 3.017 1.00 53.16 203 ASN A C 1
ATOM 1637 O O . ASN A 1 203 ? -13.136 3.613 3.622 1.00 53.16 203 ASN A O 1
ATOM 1641 N N . SER A 1 204 ? -14.594 1.892 3.617 1.00 62.22 204 SER A N 1
ATOM 1642 C CA . SER A 1 204 ? -14.552 1.641 5.058 1.00 62.22 204 SER A CA 1
ATOM 1643 C C . SER A 1 204 ? -13.127 1.693 5.607 1.00 62.22 204 SER A C 1
ATOM 1645 O O . SER A 1 204 ? -12.218 1.078 5.056 1.00 62.22 204 SER A O 1
ATOM 1647 N N . PHE A 1 205 ? -12.950 2.350 6.751 1.00 71.56 205 PHE A N 1
ATOM 1648 C CA . PHE A 1 205 ? -11.645 2.615 7.369 1.00 71.56 205 PHE A CA 1
ATOM 1649 C C . PHE A 1 205 ? -10.777 1.398 7.717 1.00 71.56 205 PHE A C 1
ATOM 1651 O O . PHE A 1 205 ? -9.677 1.571 8.237 1.00 71.56 205 PHE A O 1
ATOM 1658 N N . ILE A 1 206 ? -11.270 0.177 7.515 1.00 76.50 206 ILE A N 1
ATOM 1659 C CA . ILE A 1 206 ? -10.475 -1.048 7.488 1.00 76.50 206 ILE A CA 1
ATOM 1660 C C . ILE A 1 206 ? -10.965 -1.874 6.297 1.00 76.50 206 ILE A C 1
ATOM 1662 O O . ILE A 1 206 ? -12.172 -2.093 6.175 1.00 76.50 206 ILE A O 1
ATOM 1666 N N . LYS A 1 207 ? -10.053 -2.347 5.444 1.00 82.06 207 LYS A N 1
ATOM 1667 C CA . LYS A 1 207 ? -10.359 -3.186 4.280 1.00 82.06 207 LYS A CA 1
ATOM 1668 C C . LYS A 1 207 ? -9.418 -4.389 4.229 1.00 82.06 207 LYS A C 1
ATOM 1670 O O . LYS A 1 207 ? -8.227 -4.260 4.501 1.00 82.06 207 LYS A O 1
ATOM 1675 N N . LEU A 1 208 ? -9.975 -5.556 3.916 1.00 82.31 208 LEU A N 1
ATOM 1676 C CA . LEU A 1 208 ? -9.228 -6.776 3.617 1.00 82.31 208 LEU A CA 1
ATOM 1677 C C . LEU A 1 208 ? -9.387 -7.057 2.127 1.00 82.31 208 LEU A C 1
ATOM 1679 O O . LEU A 1 208 ? -10.510 -7.085 1.631 1.00 82.31 208 LEU A O 1
ATOM 1683 N N . LEU A 1 209 ? -8.268 -7.230 1.437 1.00 82.62 209 LEU A N 1
ATOM 1684 C CA . LEU A 1 209 ? -8.197 -7.531 0.014 1.00 82.62 209 LEU A CA 1
ATOM 1685 C C . LEU A 1 209 ? -7.520 -8.889 -0.164 1.00 82.62 209 LEU A C 1
ATOM 1687 O O . LEU A 1 209 ? -6.527 -9.181 0.506 1.00 82.62 209 LEU A O 1
ATOM 1691 N N . SER A 1 210 ? -8.051 -9.705 -1.063 1.00 81.00 210 SER A N 1
ATOM 1692 C CA . SER A 1 210 ? -7.489 -10.998 -1.446 1.00 81.00 210 SER A CA 1
ATOM 1693 C C . SER A 1 210 ? -7.896 -11.323 -2.873 1.00 81.00 210 SER A C 1
ATOM 1695 O O . SER A 1 210 ? -9.007 -10.986 -3.276 1.00 81.00 210 SER A O 1
ATOM 1697 N N . ILE A 1 211 ? -7.031 -12.021 -3.604 1.00 77.12 211 ILE A N 1
ATOM 1698 C CA . ILE A 1 211 ? -7.399 -12.622 -4.886 1.00 77.12 211 ILE A CA 1
ATOM 1699 C C . ILE A 1 211 ? -7.851 -14.059 -4.633 1.00 77.12 211 ILE A C 1
ATOM 1701 O O . IL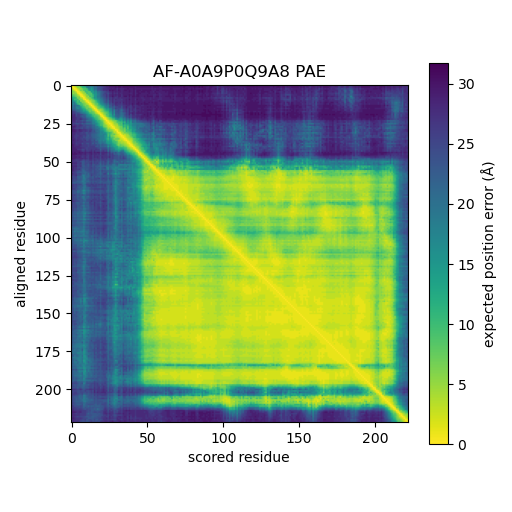E A 1 211 ? -7.101 -14.870 -4.085 1.00 77.12 211 ILE A O 1
ATOM 1705 N N . GLU A 1 212 ? -9.077 -14.369 -5.045 1.00 57.69 212 GLU A N 1
ATOM 1706 C CA . GLU A 1 212 ? -9.539 -15.745 -5.184 1.00 57.69 212 GLU A CA 1
ATOM 1707 C C . GLU A 1 212 ? -9.115 -16.240 -6.565 1.00 57.69 212 GLU A C 1
ATOM 1709 O O . GLU A 1 212 ? -9.659 -15.836 -7.588 1.00 57.69 212 GLU A O 1
ATOM 1714 N N . ILE A 1 213 ? -8.082 -17.080 -6.604 1.00 51.06 213 ILE A N 1
ATOM 1715 C CA . ILE A 1 213 ? -7.714 -17.781 -7.829 1.00 51.06 213 ILE A CA 1
ATOM 1716 C C . ILE A 1 213 ? -8.537 -19.071 -7.842 1.00 51.06 213 ILE A C 1
ATOM 1718 O O . ILE A 1 213 ? -8.252 -19.986 -7.068 1.00 51.06 213 ILE A O 1
ATOM 1722 N N . ASP A 1 214 ? -9.516 -19.176 -8.744 1.00 41.78 214 ASP A N 1
ATOM 1723 C CA . ASP A 1 214 ? -10.357 -20.376 -8.945 1.00 41.78 214 ASP A CA 1
ATOM 1724 C C . ASP A 1 214 ? -9.566 -21.637 -9.375 1.00 41.78 214 ASP A C 1
ATOM 1726 O O . ASP A 1 214 ? -10.124 -22.709 -9.613 1.00 41.78 214 ASP A O 1
ATOM 1730 N N . THR A 1 215 ? -8.235 -21.561 -9.431 1.00 35.59 215 THR A N 1
ATOM 1731 C CA . THR A 1 215 ? -7.334 -22.684 -9.685 1.00 35.59 215 THR A CA 1
ATOM 1732 C C . THR A 1 215 ? -6.423 -22.946 -8.489 1.00 35.59 215 THR A C 1
ATOM 1734 O O . THR A 1 215 ? -5.278 -22.496 -8.436 1.00 35.59 215 THR A O 1
ATOM 1737 N N . PHE A 1 216 ? -6.881 -23.797 -7.570 1.00 31.48 216 PHE A N 1
ATOM 1738 C CA . PHE A 1 216 ? -5.996 -24.617 -6.739 1.00 31.48 216 PHE A CA 1
ATOM 1739 C C . PHE A 1 216 ? -5.279 -25.654 -7.628 1.00 31.48 216 PHE A C 1
ATOM 1741 O O . PHE A 1 216 ? -5.540 -26.852 -7.562 1.00 31.48 216 PHE A O 1
ATOM 1748 N N . PHE A 1 217 ? -4.336 -25.218 -8.463 1.00 30.09 217 PHE A N 1
ATOM 1749 C CA . PHE A 1 217 ? -3.226 -26.085 -8.850 1.00 30.09 217 PHE A CA 1
ATOM 1750 C C . PHE A 1 217 ? -2.153 -25.908 -7.782 1.00 30.09 217 PHE A C 1
ATOM 1752 O O . PHE A 1 217 ? -1.233 -25.110 -7.914 1.00 30.09 217 PHE A O 1
ATOM 1759 N N . ILE A 1 218 ? -2.288 -26.647 -6.680 1.00 31.34 218 ILE A N 1
ATOM 1760 C CA . ILE A 1 218 ? -1.114 -27.015 -5.892 1.00 31.34 218 ILE A CA 1
ATOM 1761 C C . ILE A 1 218 ? -0.346 -27.968 -6.812 1.00 31.34 218 ILE A C 1
ATOM 1763 O O . ILE A 1 218 ? -0.841 -29.076 -7.046 1.00 31.34 218 ILE A O 1
ATOM 1767 N N . PRO A 1 219 ? 0.829 -27.603 -7.361 1.00 26.86 219 PRO A N 1
ATOM 1768 C CA . PRO A 1 219 ? 1.678 -28.627 -7.923 1.00 26.86 219 PRO A CA 1
ATOM 1769 C C . PRO A 1 219 ? 2.029 -29.532 -6.747 1.00 26.86 219 PRO A C 1
ATOM 1771 O O . PRO A 1 219 ? 2.661 -29.097 -5.779 1.00 26.86 219 PRO A O 1
ATOM 1774 N N . LYS A 1 220 ? 1.564 -30.784 -6.789 1.00 28.95 220 LYS A N 1
ATOM 1775 C CA . LYS A 1 220 ? 2.152 -31.820 -5.947 1.00 28.95 220 LYS A CA 1
ATOM 1776 C C . LYS A 1 220 ? 3.653 -31.748 -6.212 1.00 28.95 220 LYS A C 1
ATOM 1778 O O . LYS A 1 220 ? 4.082 -31.957 -7.345 1.00 28.95 220 LYS A O 1
ATOM 1783 N N . ARG A 1 221 ? 4.431 -31.374 -5.193 1.00 28.80 221 ARG A N 1
ATOM 1784 C CA . ARG A 1 221 ? 5.875 -31.595 -5.240 1.00 28.80 221 ARG A CA 1
ATOM 1785 C C . ARG A 1 221 ? 6.100 -33.096 -5.498 1.00 28.80 221 ARG A C 1
ATOM 1787 O O . ARG A 1 221 ? 5.321 -33.883 -4.949 1.00 28.80 221 ARG A O 1
ATOM 1794 N N . PRO A 1 222 ? 7.070 -33.464 -6.352 1.00 38.72 222 PRO A N 1
ATOM 1795 C CA . PRO A 1 222 ? 7.467 -34.856 -6.526 1.00 38.72 222 PRO A CA 1
ATOM 1796 C C . PRO A 1 222 ? 7.918 -35.476 -5.199 1.00 38.72 222 PRO A C 1
ATOM 1798 O O . PRO A 1 222 ? 8.425 -34.720 -4.334 1.00 38.72 222 PRO A O 1
#

Radius of gyration: 19.54 Å; Cα contacts (8 Å, |Δi|>4): 282; chains: 1; bounding box: 45×49×50 Å

Sequence (222 aa):
MLKNIVLLCIAVLNAQGTRMSNGYWNGKWFPHAPDDMDSNPAASLRNHLLHDGKHGISMGIVDPACDDAKTNLAIDWFMNPENYTCYENRRLYLPKSTVHPIHSTDHIPPEYSAPHKCMNESIEYGEPIPTFGTHRPLWAIYGEYTFVPIQRWLHNLEHGAVVMLYHPCANKNQVNFLKKMVKSCLYKHVITPYDQLTVERVNSFIKLLSIEIDTFFIPKRP

pLDDT: mean 75.04, std 21.72, range [26.86, 97.56]

Secondary structure (DSSP, 8-state):
--SSSSTTTSTTS-------------SPPSS--TTSPP-SPPPPS--TTT--TTTSSPTT--BTTTB-SSSSGGGT----GGGTS--S-GGGG---TT-----------TT--PPB--TTS----SSSS-SSSSB-SSPPPSEE-S---HHHHHHHHHTT-EEEEE-TTS-HHHHHHHHHHHHHH-SSEEEEE-TT--SSGGG-SEEEE----S--------

Foldseek 3Di:
DPDPPCVVVPPPPDDPDDPDDDDDDPDDDPPDDPPDDDPPDQDDDDDPQQQDPQASGAAPDQDPVFHNVPPLCCQQDPPDLQFQADPDDLVLQDDDPPFDDDDDDDDDDPSDGAHAGGSVDHDDDPDLQDLEHYAHREADDADEDSADGNRRVSVLQVVFAKEKEAANSHDPVVLVVVNVVSVVPGPSYYYYYGNSQDSDSVRRRIDIHGDDDPDPPPPPDD

InterPro domains:
  IPR021454 Protein of unknown function DUF3105 [PF11303] (116-200)

Mean predicted aligned error: 13.09 Å